Protein AF-I3L3R5-F1 (afdb_monomer)

pLDDT: mean 70.14, std 18.61, range [36.81, 98.0]

Organism: Homo sapiens (NCBI:txid9606)

Foldseek 3Di:
DDDDDDVPVVVVVVVVVVVVPPCDPPPPQDDPVLLVVLVVVQVVCCVPVVDGDPDPSVVSNLCVQQVVDPPRDPPPDDDDPDDDPDPDDDDDDDDDPVVVVVVVVVVVVVVVVVVVVVVVVVVVVVVVVVVVVVVVVVVVVVVVVPPPCDPVNVVVVVCVVPVVVVVVVVVVPPPPPDPDPPPPPDDDDDDDDDDDDDDDDDDDDDDDDDDDDDDPPPPPDPPPPPVVVVVVVVVVVVVVVVVVVVVVVVVVVVVVVVVVVVVVVD

Secondary structure (DSSP, 8-state):
-----SHHHHHHHHHHHHHTTS------PPPHHHHHHHHHHHHHHHHHHSS---SHHHHHHHHHHHHS-TT-----S-S-SS--------------TTHHHHHHHHHHHHHHHHHHHHHHHHHHHHHHHHHHHHHHHHHHHHHHH-----HHHHHHHHHHHHHHHHHHHHTTSSSSSSSSSSS-SS------------------------------------TTTHHHHHHHHHHHHHHHHHHHHHHHHHHHHHHHHHHHHHHHH-

Mean predicted aligned error: 25.85 Å

Radius of gyration: 47.7 Å; Cα contacts (8 Å, |Δi|>4): 33; chains: 1; bounding box: 108×90×136 Å

Structure (mmCIF, N/CA/C/O backbone):
data_AF-I3L3R5-F1
#
_entry.id   AF-I3L3R5-F1
#
loop_
_atom_site.group_PDB
_atom_site.id
_atom_site.type_symbol
_atom_site.label_atom_id
_atom_site.label_alt_id
_atom_site.label_comp_id
_atom_site.label_asym_id
_atom_site.label_entity_id
_atom_site.label_seq_id
_atom_site.pdbx_PDB_ins_code
_atom_site.Cartn_x
_atom_site.Cartn_y
_atom_site.Cartn_z
_atom_site.occupancy
_atom_site.B_iso_or_equiv
_atom_site.auth_seq_id
_atom_site.auth_comp_id
_atom_site.auth_asym_id
_atom_site.auth_atom_id
_atom_site.pdbx_PDB_model_num
ATOM 1 N N . MET A 1 1 ? 22.125 -63.149 -27.944 1.00 50.72 1 MET A N 1
ATOM 2 C CA . MET A 1 1 ? 22.843 -62.305 -26.968 1.00 50.72 1 MET A CA 1
ATOM 3 C C . MET A 1 1 ? 23.132 -60.953 -27.609 1.00 50.72 1 MET A C 1
ATOM 5 O O . MET A 1 1 ? 24.106 -60.855 -28.341 1.00 50.72 1 MET A O 1
ATOM 9 N N . PRO A 1 2 ? 22.263 -59.948 -27.423 1.00 54.28 2 PRO A N 1
ATOM 10 C CA . PRO A 1 2 ? 22.623 -58.554 -27.653 1.00 54.28 2 PRO A CA 1
ATOM 11 C C . PRO A 1 2 ? 22.477 -57.716 -26.365 1.00 54.28 2 PRO A C 1
ATOM 13 O O . PRO A 1 2 ? 21.829 -58.146 -25.408 1.00 54.28 2 PRO A O 1
ATOM 16 N N . PRO A 1 3 ? 23.156 -56.564 -26.302 1.00 55.09 3 PRO A N 1
ATOM 17 C CA . PRO A 1 3 ? 23.740 -56.030 -25.078 1.00 55.09 3 PRO A CA 1
ATOM 18 C C . PRO A 1 3 ? 22.775 -55.139 -24.283 1.00 55.09 3 PRO A C 1
ATOM 20 O O . PRO A 1 3 ? 22.037 -54.332 -24.842 1.00 55.09 3 PRO A O 1
ATOM 23 N N . ARG A 1 4 ? 22.824 -55.256 -22.950 1.00 55.25 4 ARG A N 1
ATOM 24 C CA . ARG A 1 4 ? 22.252 -54.285 -22.004 1.00 55.25 4 ARG A CA 1
ATOM 25 C C . ARG A 1 4 ? 23.100 -53.005 -22.029 1.00 55.25 4 ARG A C 1
ATOM 27 O O . ARG A 1 4 ? 24.222 -53.016 -21.538 1.00 55.25 4 ARG A O 1
ATOM 34 N N . GLY A 1 5 ? 22.548 -51.916 -22.552 1.00 62.12 5 GLY A N 1
ATOM 35 C CA . GLY A 1 5 ? 23.069 -50.546 -22.439 1.00 62.12 5 GLY A CA 1
ATOM 36 C C . GLY A 1 5 ? 22.123 -49.567 -23.147 1.00 62.12 5 GLY A C 1
ATOM 37 O O . GLY A 1 5 ? 21.251 -50.027 -23.882 1.00 62.12 5 GLY A O 1
ATOM 38 N N . PRO A 1 6 ? 22.225 -48.237 -22.984 1.00 57.72 6 PRO A N 1
ATOM 39 C CA . PRO A 1 6 ? 22.649 -47.405 -21.861 1.00 57.72 6 PRO A CA 1
ATOM 40 C C . PRO A 1 6 ? 21.408 -46.715 -21.240 1.00 57.72 6 PRO A C 1
ATOM 42 O O . PRO A 1 6 ? 21.356 -45.496 -21.087 1.00 57.72 6 PRO A O 1
ATOM 45 N N . ALA A 1 7 ? 20.345 -47.472 -20.936 1.00 59.12 7 ALA A N 1
ATOM 46 C CA . ALA A 1 7 ? 19.084 -46.882 -20.461 1.00 59.12 7 ALA A CA 1
ATOM 47 C C . ALA A 1 7 ? 19.247 -46.081 -19.151 1.00 59.12 7 ALA A C 1
ATOM 49 O O . ALA A 1 7 ? 18.531 -45.106 -18.934 1.00 59.12 7 ALA A O 1
ATOM 50 N N . SER A 1 8 ? 20.224 -46.446 -18.315 1.00 62.94 8 SER A N 1
ATOM 51 C CA . SER A 1 8 ? 20.524 -45.747 -17.061 1.00 62.94 8 SER A CA 1
ATOM 52 C C . SER A 1 8 ? 21.245 -44.408 -17.260 1.00 62.94 8 SER A C 1
ATOM 54 O O . SER A 1 8 ? 21.034 -43.494 -16.467 1.00 62.94 8 SER A O 1
ATOM 56 N N . GLU A 1 9 ? 22.046 -44.247 -18.321 1.00 62.44 9 GLU A N 1
ATOM 57 C CA . GLU A 1 9 ? 22.753 -42.981 -18.578 1.00 62.44 9 GLU A CA 1
ATOM 58 C C . GLU A 1 9 ? 21.810 -41.902 -19.108 1.00 62.44 9 GLU A C 1
ATOM 60 O O . GLU A 1 9 ? 21.884 -40.756 -18.675 1.00 62.44 9 GLU A O 1
ATOM 65 N N . LEU A 1 10 ? 20.845 -42.268 -19.958 1.00 68.75 10 LEU A N 1
ATOM 66 C CA . LEU A 1 10 ? 19.808 -41.336 -20.419 1.00 68.75 10 LEU A CA 1
ATOM 67 C C . LEU A 1 10 ? 18.894 -40.865 -19.276 1.00 68.75 10 LEU A C 1
ATOM 69 O O . LEU A 1 10 ? 18.382 -39.746 -19.311 1.00 68.75 10 LEU A O 1
ATOM 73 N N . LEU A 1 11 ? 18.700 -41.703 -18.255 1.00 73.94 11 LEU A N 1
ATOM 74 C CA . LEU A 1 11 ? 17.912 -41.370 -17.068 1.00 73.94 11 LEU A CA 1
ATOM 75 C C . LEU A 1 11 ? 18.680 -40.414 -16.143 1.00 73.94 11 LEU A C 1
ATOM 77 O O . LEU A 1 11 ? 18.106 -39.430 -15.680 1.00 73.94 11 LEU A O 1
ATOM 81 N N . LEU A 1 12 ? 19.987 -40.637 -15.961 1.00 72.94 12 LEU A N 1
ATOM 82 C CA . LEU A 1 12 ? 20.886 -39.710 -15.264 1.00 72.94 12 LEU A CA 1
ATOM 83 C C . LEU A 1 12 ? 20.993 -38.358 -15.976 1.00 72.94 12 LEU A C 1
ATOM 85 O O 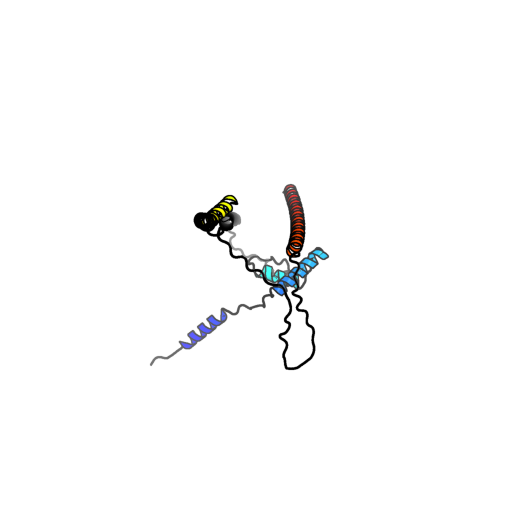. LEU A 1 12 ? 20.921 -37.321 -15.321 1.00 72.94 12 LEU A O 1
ATOM 89 N N . LEU A 1 13 ? 21.095 -38.351 -17.308 1.00 74.88 13 LEU A N 1
ATOM 90 C CA . LEU A 1 13 ? 21.142 -37.113 -18.088 1.00 74.88 13 LEU A CA 1
ATOM 91 C C . LEU A 1 13 ? 19.837 -36.317 -17.949 1.00 74.88 13 LEU A C 1
ATOM 93 O O . LEU A 1 13 ? 19.871 -35.103 -17.772 1.00 74.88 13 LEU A O 1
ATOM 97 N N . ARG A 1 14 ? 18.683 -37.001 -17.967 1.00 72.94 14 ARG A N 1
ATOM 98 C CA . ARG A 1 14 ? 17.379 -36.374 -17.696 1.00 72.94 14 ARG A CA 1
ATOM 99 C C . ARG A 1 14 ? 17.296 -35.811 -16.280 1.00 72.94 14 ARG A C 1
ATOM 101 O O . ARG A 1 14 ? 16.826 -34.692 -16.129 1.00 72.94 14 ARG A O 1
ATOM 108 N N . LEU A 1 15 ? 17.772 -36.540 -15.269 1.00 73.06 15 LEU A N 1
ATOM 109 C CA . LEU A 1 15 ? 17.819 -36.064 -13.879 1.00 73.06 15 LEU A CA 1
ATOM 110 C C . LEU A 1 15 ? 18.715 -34.824 -13.723 1.00 73.06 15 LEU A C 1
ATOM 112 O O . LEU A 1 15 ? 18.331 -33.884 -13.034 1.00 73.06 15 LEU A O 1
ATOM 116 N N . LEU A 1 16 ? 19.860 -34.781 -14.408 1.00 71.44 16 LEU A N 1
ATOM 117 C CA . LEU A 1 16 ? 20.752 -33.614 -14.437 1.00 71.44 16 LEU A CA 1
ATOM 118 C C . LEU A 1 16 ? 20.112 -32.408 -15.139 1.00 71.44 16 LEU A C 1
ATOM 120 O O . LEU A 1 16 ? 20.207 -31.290 -14.641 1.00 71.44 16 LEU A O 1
ATOM 124 N N . LEU A 1 17 ? 19.415 -32.634 -16.256 1.00 70.06 17 LEU A N 1
ATOM 125 C CA . LEU A 1 17 ? 18.685 -31.586 -16.979 1.00 70.06 17 LEU A CA 1
ATOM 126 C C . LEU A 1 17 ? 17.490 -31.050 -16.173 1.00 70.06 17 LEU A C 1
ATOM 128 O O . LEU A 1 17 ? 17.220 -29.853 -16.210 1.00 70.06 17 LEU A O 1
ATOM 132 N N . LEU A 1 18 ? 16.817 -31.909 -15.402 1.00 62.38 18 LEU A N 1
ATOM 133 C CA . LEU A 1 18 ? 15.756 -31.518 -14.467 1.00 62.38 18 LEU A CA 1
ATOM 134 C C . LEU A 1 18 ? 16.308 -30.759 -13.247 1.00 62.38 18 LEU A C 1
ATOM 136 O O . LEU A 1 18 ? 15.641 -29.861 -12.745 1.00 62.38 18 LEU A O 1
ATOM 140 N N . GLY A 1 19 ? 17.531 -31.066 -12.802 1.00 58.56 19 GLY A N 1
ATOM 141 C CA . GLY A 1 19 ? 18.199 -30.376 -11.691 1.00 58.56 19 GLY A CA 1
ATOM 142 C C . GLY A 1 19 ? 18.796 -29.009 -12.047 1.00 58.56 19 GLY A C 1
ATOM 143 O O . GLY A 1 19 ? 18.994 -28.181 -11.161 1.00 58.56 19 GLY A O 1
ATOM 144 N N . ALA A 1 20 ? 19.054 -28.738 -13.329 1.00 53.47 20 ALA A N 1
ATOM 145 C CA . ALA A 1 20 ? 19.606 -27.461 -13.785 1.00 53.47 20 ALA A CA 1
ATOM 146 C C . ALA A 1 20 ? 18.547 -26.354 -13.972 1.00 53.47 20 ALA A C 1
ATOM 148 O O . ALA A 1 20 ? 18.902 -25.186 -14.113 1.00 53.47 20 ALA A O 1
ATOM 149 N N . ALA A 1 21 ? 17.253 -26.691 -13.953 1.00 52.97 21 ALA A N 1
ATOM 150 C CA . ALA A 1 21 ? 16.173 -25.754 -14.271 1.00 52.97 21 ALA A CA 1
ATOM 151 C C . ALA A 1 21 ? 15.609 -24.971 -13.064 1.00 52.97 21 ALA A C 1
ATOM 153 O O . ALA A 1 21 ? 14.736 -24.128 -13.251 1.00 52.97 21 ALA A O 1
ATOM 154 N N . THR A 1 22 ? 16.083 -25.206 -11.834 1.00 48.00 22 THR A N 1
ATOM 155 C CA . THR A 1 22 ? 15.472 -24.627 -10.613 1.00 48.00 22 THR A CA 1
ATOM 156 C C . THR A 1 22 ? 16.448 -23.943 -9.653 1.00 48.00 22 THR A C 1
ATOM 158 O O . THR A 1 22 ? 16.120 -23.737 -8.488 1.00 48.00 22 THR A O 1
ATOM 161 N N . ALA A 1 23 ? 17.632 -23.543 -10.117 1.00 46.09 23 ALA A N 1
ATOM 162 C CA . ALA A 1 23 ?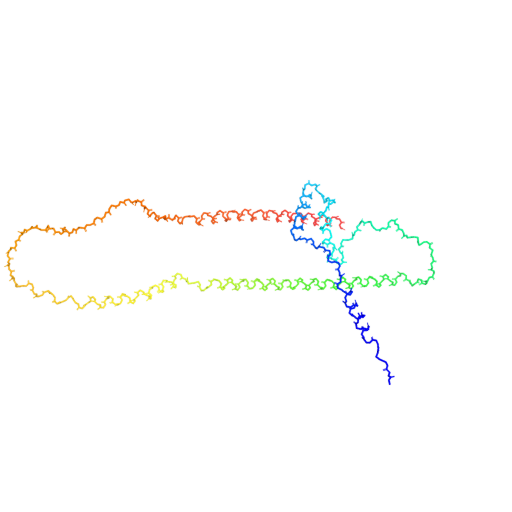 18.567 -22.737 -9.330 1.00 46.09 23 ALA A CA 1
ATOM 163 C C . ALA A 1 23 ? 18.613 -21.292 -9.854 1.00 46.09 23 ALA A C 1
ATOM 165 O O . ALA A 1 23 ? 19.650 -20.808 -10.303 1.00 46.09 23 ALA A O 1
ATOM 166 N N . ALA A 1 24 ? 17.473 -20.595 -9.812 1.00 52.97 24 ALA A N 1
ATOM 167 C CA . ALA A 1 24 ? 17.501 -19.136 -9.834 1.00 52.97 24 ALA A CA 1
ATOM 168 C C . ALA A 1 24 ? 18.197 -18.676 -8.539 1.00 52.97 24 ALA A C 1
ATOM 170 O O . ALA A 1 24 ? 17.884 -19.220 -7.475 1.00 52.97 24 ALA A O 1
ATOM 171 N N . PRO A 1 25 ? 19.142 -17.722 -8.581 1.00 51.09 25 PRO A N 1
ATOM 172 C CA . PRO A 1 25 ? 19.766 -17.242 -7.366 1.00 51.09 25 PRO A CA 1
ATOM 173 C C . PRO A 1 25 ? 18.676 -16.584 -6.523 1.00 51.09 25 PRO A C 1
ATOM 175 O O . PRO A 1 25 ? 18.172 -15.515 -6.869 1.00 51.09 25 PRO A O 1
ATOM 178 N N . LEU A 1 26 ? 18.310 -17.227 -5.414 1.00 50.66 26 LEU A N 1
ATOM 179 C CA . LEU A 1 26 ? 17.596 -16.587 -4.320 1.00 50.66 26 LEU A CA 1
ATOM 180 C C . LEU A 1 26 ? 18.566 -15.575 -3.702 1.00 50.66 26 LEU A C 1
ATOM 182 O O . LEU A 1 26 ? 19.167 -15.819 -2.659 1.00 50.66 26 LEU A O 1
ATOM 186 N N . ALA A 1 27 ? 18.785 -14.450 -4.387 1.00 59.22 27 ALA A N 1
ATOM 187 C CA . ALA A 1 27 ? 19.315 -13.277 -3.724 1.00 59.22 27 ALA A CA 1
ATOM 188 C C . ALA A 1 27 ? 18.380 -13.011 -2.535 1.00 59.22 27 ALA A C 1
ATOM 190 O O . ALA A 1 27 ? 17.160 -13.031 -2.742 1.00 59.22 27 ALA A O 1
ATOM 191 N N . PRO A 1 28 ? 18.909 -12.827 -1.312 1.00 67.25 28 PRO A N 1
ATOM 192 C CA . PRO A 1 28 ? 18.074 -12.535 -0.160 1.00 67.25 28 PRO A CA 1
ATOM 193 C C . PRO A 1 28 ? 17.216 -11.325 -0.521 1.00 67.25 28 PRO A C 1
ATOM 195 O O . PRO A 1 28 ? 17.737 -10.251 -0.835 1.00 67.25 28 PRO A O 1
ATOM 198 N N . ARG A 1 29 ? 15.902 -11.549 -0.599 1.00 72.88 29 ARG A N 1
ATOM 199 C CA . ARG A 1 29 ? 14.948 -10.459 -0.750 1.00 72.88 29 ARG A CA 1
ATOM 200 C C . ARG A 1 29 ? 15.059 -9.613 0.515 1.00 72.88 29 ARG A C 1
ATOM 202 O O . ARG A 1 29 ? 15.145 -10.200 1.599 1.00 72.88 29 ARG A O 1
ATOM 209 N N . PRO A 1 30 ? 15.111 -8.280 0.388 1.00 78.06 30 PRO A N 1
ATOM 210 C CA . PRO A 1 30 ? 15.128 -7.426 1.562 1.00 78.06 30 PRO A CA 1
ATOM 211 C C . PRO A 1 30 ? 13.886 -7.718 2.406 1.00 78.06 30 PRO A C 1
ATOM 213 O O . PRO A 1 30 ? 12.811 -8.006 1.868 1.00 78.06 30 PRO A O 1
ATOM 216 N N . SER A 1 31 ? 14.039 -7.709 3.730 1.00 85.25 31 SER A N 1
ATOM 217 C CA . SER A 1 31 ? 12.893 -7.947 4.609 1.00 85.25 31 SER A CA 1
ATOM 218 C C . SER A 1 31 ? 11.917 -6.771 4.518 1.00 85.25 31 SER A C 1
ATOM 220 O O . SER A 1 31 ? 12.299 -5.649 4.169 1.00 85.25 31 SER A O 1
ATOM 222 N N . LYS A 1 32 ? 10.640 -6.997 4.847 1.00 87.81 32 LYS A N 1
ATOM 223 C CA . LYS A 1 32 ? 9.637 -5.921 4.848 1.00 87.81 32 LYS A CA 1
ATOM 224 C C . LYS A 1 32 ? 10.054 -4.781 5.784 1.00 87.81 32 LYS A C 1
ATOM 226 O O . LYS A 1 32 ? 9.854 -3.619 5.454 1.00 87.81 32 LYS A O 1
ATOM 231 N N . GLU A 1 33 ? 10.672 -5.113 6.914 1.00 90.81 33 GLU A N 1
ATOM 232 C CA . GLU A 1 33 ? 11.186 -4.163 7.905 1.00 90.81 33 GLU A CA 1
ATOM 233 C C . GLU A 1 33 ? 12.390 -3.364 7.384 1.00 90.81 33 GLU A C 1
ATOM 235 O O . GLU A 1 33 ? 12.576 -2.205 7.747 1.00 90.81 33 GLU A O 1
ATOM 240 N N . GLU A 1 34 ? 13.228 -3.972 6.542 1.00 92.69 34 GLU A N 1
ATOM 241 C CA . GLU A 1 34 ? 14.353 -3.292 5.899 1.00 92.69 34 GLU A CA 1
ATOM 242 C C . GLU A 1 34 ? 13.866 -2.306 4.832 1.00 92.69 34 GLU A C 1
ATOM 244 O O . GLU A 1 34 ? 14.329 -1.166 4.794 1.00 92.69 34 GLU A O 1
ATOM 249 N N . LEU A 1 35 ? 12.872 -2.706 4.031 1.00 92.94 35 LEU A N 1
ATOM 250 C CA . LEU A 1 35 ? 12.236 -1.832 3.046 1.00 92.94 35 LEU A CA 1
ATOM 251 C C . LEU A 1 35 ? 11.559 -0.631 3.707 1.00 92.94 35 LEU A C 1
ATOM 253 O O . LEU A 1 35 ? 11.774 0.497 3.272 1.00 92.94 35 LEU A O 1
ATOM 257 N N . THR A 1 36 ? 10.781 -0.840 4.773 1.00 93.94 36 THR A N 1
ATOM 258 C CA . THR A 1 36 ? 10.118 0.273 5.471 1.00 93.94 36 THR A CA 1
ATOM 259 C C . THR A 1 36 ? 11.115 1.203 6.149 1.00 93.94 36 THR A C 1
ATOM 261 O O . THR A 1 36 ? 10.941 2.419 6.081 1.00 93.94 36 THR A O 1
ATOM 264 N N . ARG A 1 37 ? 12.192 0.668 6.742 1.00 94.94 37 ARG A N 1
ATOM 265 C CA . ARG A 1 37 ? 13.289 1.487 7.277 1.00 94.94 37 ARG A CA 1
ATOM 266 C C . ARG A 1 37 ? 13.915 2.345 6.179 1.00 94.94 37 ARG A C 1
ATOM 268 O O . ARG A 1 37 ? 14.069 3.546 6.370 1.00 94.94 37 ARG A O 1
ATOM 275 N N . CYS A 1 38 ? 14.235 1.746 5.035 1.00 94.50 38 CYS A N 1
ATOM 276 C CA . CYS A 1 38 ? 14.862 2.468 3.936 1.00 94.50 38 CYS A CA 1
ATOM 277 C C . CYS A 1 38 ? 13.941 3.492 3.273 1.00 94.50 38 CYS A C 1
ATOM 279 O O . CYS A 1 38 ? 14.408 4.564 2.898 1.00 94.50 38 CYS A O 1
ATOM 281 N N . LEU A 1 39 ? 12.639 3.209 3.179 1.00 95.69 39 LEU A N 1
ATOM 282 C CA . LEU A 1 39 ? 11.644 4.200 2.766 1.00 95.69 39 LEU A CA 1
ATOM 283 C C . LEU A 1 39 ? 11.626 5.390 3.728 1.00 95.69 39 LEU A C 1
ATOM 285 O O . LEU A 1 39 ? 11.684 6.527 3.274 1.00 95.69 39 LEU A O 1
ATOM 289 N N . ALA A 1 40 ? 11.597 5.148 5.041 1.00 95.75 40 ALA A N 1
ATOM 290 C CA . ALA A 1 40 ? 11.598 6.219 6.037 1.00 95.75 40 ALA A CA 1
ATOM 291 C C . ALA A 1 40 ? 12.872 7.078 5.971 1.00 95.75 40 ALA A C 1
ATOM 293 O O . ALA A 1 40 ? 12.789 8.303 6.063 1.00 95.75 40 ALA A O 1
ATOM 294 N N . GLU A 1 41 ? 14.036 6.455 5.772 1.00 93.94 41 GLU A N 1
ATOM 295 C CA . GLU A 1 41 ? 15.316 7.153 5.613 1.00 93.94 41 GLU A CA 1
ATOM 296 C C . GLU A 1 41 ? 15.308 8.050 4.369 1.00 93.94 41 GLU A C 1
ATOM 298 O O . GLU A 1 41 ? 15.528 9.253 4.487 1.00 93.94 41 GLU A O 1
ATOM 303 N N . VAL A 1 42 ? 14.942 7.506 3.204 1.00 94.62 42 VAL A N 1
ATOM 304 C CA . VAL A 1 42 ? 14.893 8.271 1.947 1.00 94.62 42 VAL A CA 1
ATOM 305 C C . VAL A 1 42 ? 13.846 9.387 1.997 1.00 94.62 42 VAL A C 1
ATOM 307 O O . VAL A 1 42 ? 14.119 10.498 1.550 1.00 94.62 42 VAL A O 1
ATOM 310 N N . VAL A 1 43 ? 12.668 9.145 2.583 1.00 95.00 43 VAL A N 1
ATOM 311 C CA . VAL A 1 43 ? 11.651 10.194 2.781 1.00 95.00 43 VAL A CA 1
ATOM 312 C C . VAL A 1 43 ? 12.193 11.300 3.684 1.00 95.00 43 VAL A C 1
ATOM 314 O O . VAL A 1 43 ? 12.029 12.478 3.379 1.00 95.00 43 VAL A O 1
ATOM 317 N N . THR A 1 44 ? 12.894 10.944 4.760 1.00 92.88 44 THR A N 1
ATOM 318 C CA . THR A 1 44 ? 13.508 11.929 5.660 1.00 92.88 44 THR A CA 1
ATOM 319 C C . THR A 1 44 ? 14.595 12.737 4.948 1.00 92.88 44 THR A C 1
ATOM 321 O O . THR A 1 44 ? 14.649 13.956 5.105 1.00 92.88 44 THR A O 1
ATOM 324 N N . GLU A 1 45 ? 15.440 12.110 4.129 1.00 90.06 45 GLU A N 1
ATOM 325 C CA . GLU A 1 45 ? 16.451 12.808 3.322 1.00 90.06 45 GLU A CA 1
ATOM 326 C C . GLU A 1 45 ? 15.826 13.785 2.325 1.00 90.06 45 GLU A C 1
ATOM 328 O O . GLU A 1 45 ? 16.263 14.930 2.229 1.00 90.06 45 GLU A O 1
ATOM 333 N N . VAL A 1 46 ? 14.768 13.374 1.625 1.00 94.00 46 VAL A N 1
ATOM 334 C CA . VAL A 1 46 ? 14.057 14.250 0.686 1.00 94.00 46 VAL A CA 1
ATOM 335 C C . VAL A 1 46 ? 13.432 15.434 1.419 1.00 94.00 46 VAL A C 1
ATOM 337 O O . VAL A 1 46 ? 13.542 16.562 0.948 1.00 94.00 46 VAL A O 1
ATOM 340 N N . LEU A 1 47 ? 12.839 15.214 2.594 1.00 94.31 47 LEU A N 1
ATOM 341 C CA . LEU A 1 47 ? 12.239 16.289 3.388 1.00 94.31 47 LEU A CA 1
ATOM 342 C C . LEU A 1 47 ? 13.278 17.247 3.994 1.00 94.31 47 LEU A C 1
ATOM 344 O O . LEU A 1 47 ? 12.987 18.426 4.173 1.00 94.31 47 LEU A O 1
ATOM 348 N N . THR A 1 48 ? 14.479 16.765 4.318 1.00 91.38 48 THR A N 1
ATOM 349 C CA . THR A 1 48 ? 15.522 17.569 4.984 1.00 91.38 48 THR A CA 1
ATOM 350 C C . THR A 1 48 ? 16.491 18.245 4.014 1.00 91.38 48 THR A C 1
ATOM 352 O O . THR A 1 48 ? 16.914 19.372 4.265 1.00 91.38 48 THR A O 1
ATOM 355 N N . VAL A 1 49 ? 16.847 17.578 2.913 1.00 89.75 49 VAL A N 1
ATOM 356 C CA . VAL A 1 49 ? 17.850 18.027 1.928 1.00 89.75 49 VAL A CA 1
ATOM 357 C C . VAL A 1 49 ? 17.201 18.465 0.607 1.00 89.75 49 VAL A C 1
ATOM 359 O O . VAL A 1 49 ? 17.829 19.170 -0.180 1.00 89.75 49 VAL A O 1
ATOM 362 N N . GLY A 1 50 ? 15.948 18.080 0.349 1.00 89.25 50 GLY A N 1
ATOM 363 C CA . GLY A 1 50 ? 15.221 18.417 -0.882 1.00 89.25 50 GLY A CA 1
ATOM 364 C C . GLY A 1 50 ? 15.547 17.523 -2.082 1.00 89.25 50 GLY A C 1
ATOM 365 O O . GLY A 1 50 ? 15.029 17.750 -3.172 1.00 89.25 50 GLY A O 1
ATOM 366 N N . GLN A 1 51 ? 16.404 16.514 -1.912 1.00 86.62 51 GLN A N 1
ATOM 367 C CA . GLN A 1 51 ? 16.806 15.576 -2.963 1.00 86.62 51 GLN A CA 1
ATOM 368 C C . GLN A 1 51 ? 17.120 14.201 -2.369 1.00 86.62 51 GLN A C 1
ATOM 370 O O . GLN A 1 51 ? 17.562 14.099 -1.225 1.00 86.62 51 GLN A O 1
ATOM 375 N N . VAL A 1 52 ? 16.920 13.147 -3.163 1.00 85.94 52 VAL A N 1
ATOM 376 C CA . VAL A 1 52 ? 17.300 11.779 -2.786 1.00 85.94 52 VAL A CA 1
ATOM 377 C C . VAL A 1 52 ? 18.818 11.654 -2.876 1.00 85.94 52 VAL A C 1
ATOM 379 O O . VAL A 1 52 ? 19.389 11.862 -3.950 1.00 85.94 52 VAL A O 1
ATOM 382 N N . GLN A 1 53 ? 19.486 11.298 -1.778 1.00 85.19 53 GLN A N 1
ATOM 383 C CA . GLN A 1 53 ? 20.917 11.025 -1.836 1.00 85.19 53 GLN A CA 1
ATOM 384 C C . GLN A 1 53 ? 21.177 9.616 -2.361 1.00 85.19 53 GLN A C 1
ATOM 386 O O . GLN A 1 53 ? 20.389 8.677 -2.205 1.00 85.19 53 GLN A O 1
ATOM 391 N N . ARG A 1 54 ? 22.328 9.452 -3.014 1.00 88.62 54 ARG A N 1
ATOM 392 C CA . ARG A 1 54 ? 22.782 8.141 -3.465 1.00 88.62 54 ARG A CA 1
ATOM 393 C C . ARG A 1 54 ? 23.331 7.377 -2.263 1.00 88.62 54 ARG A C 1
ATOM 395 O O . ARG A 1 54 ? 24.487 7.550 -1.890 1.00 88.62 54 ARG A O 1
ATOM 402 N N . GLY A 1 55 ? 22.486 6.546 -1.663 1.00 88.62 55 GLY A N 1
ATOM 403 C CA . GLY A 1 55 ? 22.815 5.755 -0.479 1.00 88.62 55 GLY A CA 1
ATOM 404 C C . GLY A 1 55 ? 22.384 4.288 -0.586 1.00 88.62 55 GLY A C 1
ATOM 405 O O . GLY A 1 55 ? 21.731 3.896 -1.560 1.00 88.62 55 GLY A O 1
ATOM 406 N N . PRO A 1 56 ? 22.732 3.458 0.418 1.00 91.12 56 PRO A N 1
ATOM 407 C CA . PRO A 1 56 ? 22.346 2.047 0.475 1.00 91.12 56 PRO A CA 1
ATOM 408 C C . PRO A 1 56 ? 20.831 1.846 0.398 1.00 91.12 56 PRO A C 1
ATOM 410 O O . PRO A 1 56 ? 20.370 0.956 -0.314 1.00 91.12 56 PRO A O 1
ATOM 413 N N . CYS A 1 57 ? 20.057 2.705 1.067 1.00 92.38 57 CYS A N 1
ATOM 414 C CA . CYS A 1 57 ? 18.602 2.628 1.046 1.00 92.38 57 CYS A CA 1
ATOM 415 C C . CYS A 1 57 ? 18.006 2.995 -0.313 1.00 92.38 57 CYS A C 1
ATOM 417 O O . CYS A 1 57 ? 17.175 2.251 -0.826 1.00 92.38 57 CYS A O 1
ATOM 419 N N . THR A 1 58 ? 18.502 4.048 -0.963 1.00 91.19 58 THR A N 1
ATOM 420 C CA . THR A 1 58 ? 18.125 4.386 -2.343 1.00 91.19 58 THR A CA 1
ATOM 421 C C . THR A 1 58 ? 18.435 3.242 -3.310 1.00 91.19 58 THR A C 1
ATOM 423 O O . THR A 1 58 ? 17.600 2.892 -4.139 1.00 91.19 58 THR A O 1
ATOM 426 N N . ALA A 1 59 ? 19.605 2.606 -3.187 1.00 90.19 59 ALA A N 1
ATOM 427 C CA . ALA A 1 59 ? 19.989 1.473 -4.029 1.00 90.19 59 ALA A CA 1
ATOM 428 C C . ALA A 1 59 ? 19.113 0.231 -3.788 1.00 90.19 59 ALA A 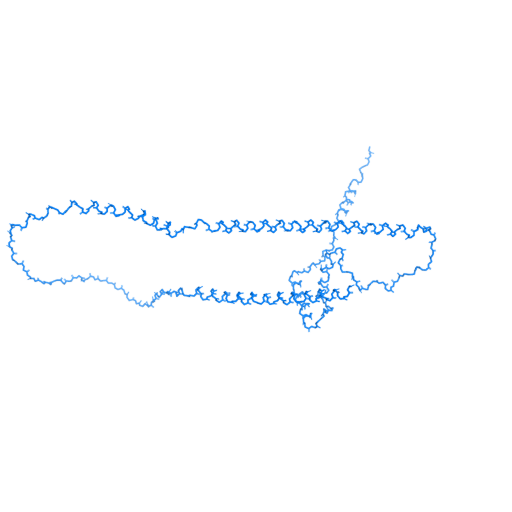C 1
ATOM 430 O O . ALA A 1 59 ? 18.756 -0.468 -4.738 1.00 90.19 59 ALA A O 1
ATOM 431 N N . LEU A 1 60 ? 18.755 -0.040 -2.531 1.00 91.19 60 LEU A N 1
ATOM 432 C CA . LEU A 1 60 ? 17.878 -1.147 -2.157 1.00 91.19 60 LEU A CA 1
ATOM 433 C C . LEU A 1 60 ? 16.462 -0.929 -2.703 1.00 91.19 60 LEU A C 1
ATOM 435 O O . LEU A 1 60 ? 15.912 -1.832 -3.333 1.00 91.19 60 LEU A O 1
ATOM 439 N N . LEU A 1 61 ? 15.910 0.275 -2.539 1.00 90.62 61 LEU A N 1
ATOM 440 C CA . LEU A 1 61 ? 14.598 0.638 -3.077 1.00 90.62 61 LEU A CA 1
ATOM 441 C C . LEU A 1 61 ? 14.584 0.606 -4.600 1.00 90.62 61 LEU A C 1
ATOM 443 O O . LEU A 1 61 ? 13.677 0.022 -5.178 1.00 90.62 61 LEU A O 1
ATOM 447 N N . HIS A 1 62 ? 15.615 1.142 -5.254 1.00 88.06 62 HIS A N 1
ATOM 448 C CA . HIS A 1 62 ? 15.767 1.035 -6.702 1.00 88.06 62 HIS A CA 1
ATOM 449 C C . HIS A 1 62 ? 15.807 -0.436 -7.136 1.00 88.06 62 HIS A C 1
ATOM 451 O O . HIS A 1 62 ? 15.094 -0.843 -8.041 1.00 88.06 62 HIS A O 1
ATOM 457 N N . LYS A 1 63 ? 16.584 -1.294 -6.469 1.00 86.00 63 LYS A N 1
ATOM 458 C CA . LYS A 1 63 ? 16.623 -2.723 -6.806 1.00 86.00 63 LYS A CA 1
ATOM 459 C C . LYS A 1 63 ? 15.256 -3.400 -6.665 1.00 86.00 63 LYS A C 1
ATOM 461 O O . LYS A 1 63 ? 14.929 -4.240 -7.498 1.00 86.00 63 LYS A O 1
ATOM 466 N N . GLU A 1 64 ? 14.481 -3.070 -5.636 1.00 87.06 64 GLU A N 1
ATOM 467 C CA . GLU A 1 64 ? 13.165 -3.681 -5.422 1.00 87.06 64 GLU A CA 1
ATOM 468 C C . GLU A 1 64 ? 12.110 -3.137 -6.399 1.00 87.06 64 GLU A C 1
ATOM 470 O O . GLU A 1 64 ? 11.372 -3.921 -6.995 1.00 87.06 64 GLU A O 1
ATOM 475 N N . LEU A 1 65 ? 12.096 -1.822 -6.641 1.00 83.62 65 LEU A N 1
ATOM 476 C CA . LEU A 1 65 ? 11.186 -1.163 -7.583 1.00 83.62 65 LEU A CA 1
ATOM 477 C C . LEU A 1 65 ? 11.480 -1.567 -9.034 1.00 83.62 65 LEU A C 1
ATOM 479 O O . LEU A 1 65 ? 10.591 -1.991 -9.760 1.00 83.62 65 LEU A O 1
ATOM 483 N N . CYS A 1 66 ? 12.742 -1.502 -9.452 1.00 81.81 66 CYS A N 1
ATOM 484 C CA . CYS A 1 66 ? 13.136 -1.777 -10.832 1.00 81.81 66 CYS A CA 1
ATOM 485 C C . CYS A 1 66 ? 13.321 -3.278 -11.102 1.00 81.81 66 CYS A C 1
ATOM 487 O O . CYS A 1 66 ? 13.236 -3.727 -12.238 1.00 81.81 66 CYS A O 1
ATOM 489 N N . GLY A 1 67 ? 13.603 -4.078 -10.069 1.00 72.19 67 GLY A N 1
ATOM 490 C CA . GLY A 1 67 ? 13.807 -5.522 -10.200 1.00 72.19 67 GLY A CA 1
ATOM 491 C C . GLY A 1 67 ? 12.514 -6.337 -10.261 1.00 72.19 67 GLY A C 1
ATOM 492 O O . GLY A 1 67 ? 12.581 -7.545 -10.495 1.00 72.19 67 GLY A O 1
ATOM 493 N N . THR A 1 68 ? 11.356 -5.717 -10.016 1.00 66.00 68 THR A N 1
ATOM 494 C CA . THR A 1 68 ? 10.036 -6.368 -10.054 1.00 66.00 68 THR A CA 1
ATOM 495 C C . THR A 1 68 ? 9.233 -6.041 -11.314 1.00 66.00 68 THR A C 1
ATOM 497 O O . THR A 1 68 ? 8.266 -6.744 -11.602 1.00 66.00 68 THR A O 1
ATOM 500 N N . GLU A 1 69 ? 9.663 -5.063 -12.115 1.00 59.16 69 GLU A N 1
ATOM 501 C CA . GLU A 1 69 ? 8.942 -4.615 -13.305 1.00 59.16 69 GLU A CA 1
ATOM 502 C C . GLU A 1 69 ? 9.743 -4.891 -14.598 1.00 59.16 69 GLU A C 1
ATOM 504 O O . GLU A 1 69 ? 10.904 -4.491 -14.701 1.00 59.16 69 GLU A O 1
ATOM 509 N N . PRO A 1 70 ? 9.154 -5.534 -15.629 1.00 59.03 70 PRO A N 1
ATOM 510 C CA . PRO A 1 70 ? 9.836 -5.832 -16.898 1.00 59.03 70 PRO A CA 1
ATOM 511 C C . PRO A 1 70 ? 10.226 -4.580 -17.710 1.00 59.03 70 PRO A C 1
ATOM 513 O O . PRO A 1 70 ? 10.978 -4.685 -18.681 1.00 59.03 70 PRO A O 1
ATOM 516 N N . HIS A 1 71 ? 9.741 -3.404 -17.307 1.00 60.44 71 HIS A N 1
ATOM 517 C CA . HIS A 1 71 ? 10.045 -2.095 -17.890 1.00 60.44 71 HIS A CA 1
ATOM 518 C C . HIS A 1 71 ? 10.637 -1.110 -16.857 1.00 60.44 71 HIS A C 1
ATOM 520 O O . HIS A 1 71 ? 10.736 0.087 -17.122 1.00 60.44 71 HIS A O 1
ATOM 526 N N . GLY A 1 72 ? 11.062 -1.618 -15.693 1.00 58.50 72 GLY A N 1
ATOM 527 C CA . GLY A 1 72 ? 11.483 -0.828 -14.540 1.00 58.50 72 GLY A CA 1
ATOM 528 C C . GLY A 1 72 ? 12.873 -0.205 -14.678 1.00 58.50 72 GLY A C 1
ATOM 529 O O . GLY A 1 72 ? 13.864 -0.897 -14.906 1.00 58.50 72 GLY A O 1
ATOM 530 N N . CYS A 1 73 ? 12.916 1.114 -14.477 1.00 60.16 73 CYS A N 1
ATOM 531 C CA . CYS A 1 73 ? 14.079 2.005 -14.406 1.00 60.16 73 CYS A CA 1
ATOM 532 C C . CYS A 1 73 ? 15.071 1.859 -15.561 1.00 60.16 73 CYS A C 1
ATOM 534 O O . CYS A 1 73 ? 16.039 1.098 -15.503 1.00 60.16 73 CYS A O 1
ATOM 536 N N . ALA A 1 74 ? 14.882 2.686 -16.591 1.00 56.09 74 ALA A N 1
ATOM 537 C CA . ALA A 1 74 ? 15.952 3.007 -17.520 1.00 56.09 74 ALA A CA 1
ATOM 538 C C . ALA A 1 74 ? 17.142 3.548 -16.714 1.00 56.09 74 ALA A C 1
ATOM 540 O O . ALA A 1 74 ? 17.144 4.692 -16.267 1.00 56.09 74 ALA A O 1
ATOM 541 N N . SER A 1 75 ? 18.139 2.695 -16.478 1.00 53.00 75 SER A N 1
ATOM 542 C CA . SER A 1 75 ? 19.364 3.083 -15.801 1.00 53.00 75 SER A CA 1
ATOM 543 C C . SER A 1 75 ? 20.075 4.118 -16.670 1.00 53.00 75 SER A C 1
ATOM 545 O O . SER A 1 75 ? 20.743 3.765 -17.642 1.00 53.00 75 SER A O 1
ATOM 547 N N . THR A 1 76 ? 19.981 5.394 -16.312 1.00 49.59 76 THR A N 1
ATOM 548 C CA . THR A 1 76 ? 20.822 6.468 -16.865 1.00 49.59 76 THR A CA 1
ATOM 549 C C . THR A 1 76 ? 22.258 6.415 -16.329 1.00 49.59 76 THR A C 1
ATOM 551 O O . THR A 1 76 ? 22.999 7.388 -16.430 1.00 49.59 76 THR A O 1
ATOM 554 N N . GLU A 1 77 ? 22.686 5.268 -15.794 1.00 43.50 77 GLU A N 1
ATOM 555 C CA . GLU A 1 77 ? 24.044 5.033 -15.328 1.00 43.50 77 GLU A CA 1
ATOM 556 C C . GLU A 1 77 ? 24.686 3.856 -16.066 1.00 43.50 77 GLU A C 1
ATOM 558 O O . GLU A 1 77 ? 24.360 2.688 -15.871 1.00 43.50 77 GLU A O 1
ATOM 563 N N . GLU A 1 78 ? 25.654 4.220 -16.905 1.00 44.66 78 GLU A N 1
ATOM 564 C CA . GLU A 1 78 ? 26.910 3.488 -17.034 1.00 44.66 78 GLU A CA 1
ATOM 565 C C . GLU A 1 78 ? 26.839 2.077 -17.650 1.00 44.66 78 GLU A C 1
ATOM 567 O O . GLU A 1 78 ? 27.302 1.083 -17.093 1.00 44.66 78 GLU A O 1
ATOM 572 N N . LYS A 1 79 ? 26.367 1.995 -18.898 1.00 44.03 79 LYS A N 1
ATOM 573 C CA . LYS A 1 79 ? 26.836 0.966 -19.838 1.00 44.03 79 LYS A CA 1
ATOM 574 C C . LYS A 1 79 ? 27.220 1.610 -21.166 1.00 44.03 79 LYS A C 1
ATOM 576 O O . LYS A 1 79 ? 26.357 1.961 -21.958 1.00 44.03 79 LYS A O 1
ATOM 581 N N . GLY A 1 80 ? 28.526 1.708 -21.420 1.00 40.38 80 GLY A N 1
ATOM 582 C CA . GLY A 1 80 ? 29.030 1.681 -22.796 1.00 40.38 80 GLY A CA 1
ATOM 583 C C . GLY A 1 80 ? 29.665 2.952 -23.360 1.00 40.38 80 GLY A C 1
ATOM 584 O O . GLY A 1 80 ? 29.480 3.229 -24.536 1.00 40.38 80 GLY A O 1
ATOM 585 N N . LEU A 1 81 ? 30.503 3.672 -22.604 1.00 45.91 81 LEU A N 1
ATOM 586 C CA . LEU A 1 81 ? 31.534 4.538 -23.218 1.00 45.91 81 LEU A CA 1
ATOM 587 C C . LEU A 1 81 ? 32.708 3.739 -23.826 1.00 45.91 81 LEU A C 1
ATOM 589 O O . LEU A 1 81 ? 33.729 4.308 -24.203 1.00 45.91 81 LEU A O 1
ATOM 593 N N . LEU A 1 82 ? 32.571 2.417 -23.956 1.00 44.56 82 LEU A N 1
ATOM 594 C CA . LEU A 1 82 ? 33.533 1.542 -24.606 1.00 44.56 82 LEU A CA 1
ATOM 595 C C . LEU A 1 82 ? 32.785 0.551 -25.504 1.00 44.56 82 LEU A C 1
ATOM 597 O O . LEU A 1 82 ? 31.880 -0.137 -25.039 1.00 44.56 82 LEU A O 1
ATOM 601 N N . LEU A 1 83 ? 33.270 0.440 -26.745 1.00 36.81 83 LEU A N 1
ATOM 602 C CA . LEU A 1 83 ? 33.050 -0.647 -27.708 1.00 36.81 83 LEU A CA 1
ATOM 603 C C . LEU A 1 83 ? 31.910 -0.455 -28.730 1.00 36.81 83 LEU A C 1
ATOM 605 O O . LEU A 1 83 ? 30.812 -0.982 -28.594 1.00 36.81 83 LEU A O 1
ATOM 609 N N . GLY A 1 84 ? 32.227 0.246 -29.822 1.00 40.84 84 GLY A N 1
ATOM 610 C CA . GLY A 1 84 ? 31.348 0.384 -30.984 1.00 40.84 84 GLY A CA 1
ATOM 611 C C . GLY A 1 84 ? 32.055 0.888 -32.244 1.00 40.84 84 GLY A C 1
ATOM 612 O O . GLY A 1 84 ? 31.551 1.785 -32.911 1.00 40.84 84 GLY A O 1
ATOM 613 N N . ASP A 1 85 ? 33.229 0.336 -32.568 1.00 37.62 85 ASP A N 1
ATOM 614 C CA . ASP A 1 85 ? 33.831 0.433 -33.904 1.00 37.62 85 ASP A CA 1
ATOM 615 C C . ASP A 1 85 ? 32.895 -0.204 -34.945 1.00 37.62 85 ASP A C 1
ATOM 617 O O . ASP A 1 85 ? 32.978 -1.398 -35.208 1.00 37.62 85 ASP A O 1
ATOM 621 N N . PHE A 1 86 ? 32.015 0.572 -35.578 1.00 49.47 86 PHE A N 1
ATOM 622 C CA . PHE A 1 86 ? 31.299 0.123 -36.781 1.00 49.47 86 PHE A CA 1
ATOM 623 C C . PHE A 1 86 ? 31.288 1.210 -37.852 1.00 49.47 86 PHE A C 1
ATOM 625 O O . PHE A 1 86 ? 30.261 1.655 -38.354 1.00 49.47 86 PHE A O 1
ATOM 632 N N . LYS A 1 87 ? 32.494 1.615 -38.257 1.00 51.25 87 LYS A N 1
ATOM 633 C CA . LYS A 1 87 ? 32.730 2.291 -39.533 1.00 51.25 87 LYS A CA 1
ATOM 634 C C . LYS A 1 87 ? 33.257 1.269 -40.537 1.00 51.25 87 LYS A C 1
ATOM 636 O O . LYS A 1 87 ? 34.464 1.195 -40.737 1.00 51.25 87 LYS A O 1
ATOM 641 N N . LYS A 1 88 ? 32.362 0.486 -41.153 1.00 55.72 88 LYS A N 1
ATOM 642 C CA . LYS A 1 88 ? 32.521 -0.090 -42.509 1.00 55.72 88 LYS A CA 1
ATOM 643 C C . LYS A 1 88 ? 31.305 -0.932 -42.908 1.00 55.72 88 LYS A C 1
ATOM 645 O O . LYS A 1 88 ? 31.199 -2.099 -42.571 1.00 55.72 88 LYS A O 1
ATOM 650 N N . GLN A 1 89 ? 30.407 -0.267 -43.632 1.00 47.00 89 GLN A N 1
ATOM 651 C CA . GLN A 1 89 ? 29.870 -0.685 -44.928 1.00 47.00 89 GLN A CA 1
ATOM 652 C C . GLN A 1 89 ? 29.837 -2.200 -45.192 1.00 47.00 89 GLN A C 1
ATOM 654 O O . GLN A 1 89 ? 30.824 -2.768 -45.653 1.00 47.00 89 GLN A O 1
ATOM 659 N N . GLU A 1 90 ? 28.658 -2.803 -45.060 1.00 49.84 90 GLU A N 1
ATOM 660 C CA . GLU A 1 90 ? 28.323 -3.988 -45.843 1.00 49.84 90 GLU A CA 1
ATOM 661 C C . GLU A 1 90 ? 26.989 -3.759 -46.552 1.00 49.84 90 GLU A C 1
ATOM 663 O O . GLU A 1 90 ? 25.970 -3.389 -45.970 1.00 49.84 90 GLU A O 1
ATOM 668 N N . ALA A 1 91 ? 27.068 -3.850 -47.874 1.00 45.06 91 ALA A N 1
ATOM 669 C CA . ALA A 1 91 ? 26.018 -3.529 -48.808 1.00 45.06 91 ALA A CA 1
ATOM 670 C C . ALA A 1 91 ? 25.012 -4.681 -48.858 1.00 45.06 91 ALA A C 1
ATOM 672 O O . ALA A 1 91 ? 25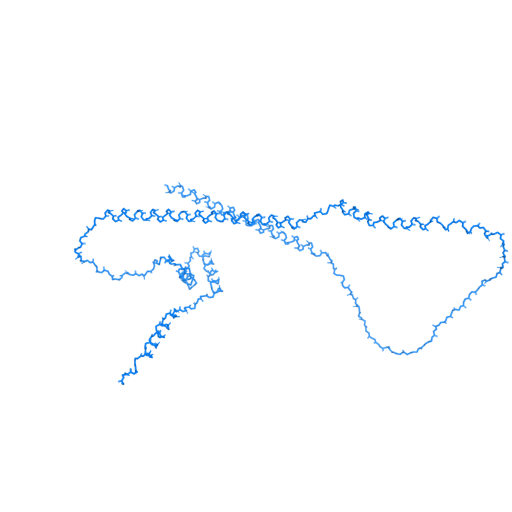.323 -5.767 -49.338 1.00 45.06 91 ALA A O 1
ATOM 673 N N . GLY A 1 92 ? 23.784 -4.427 -48.415 1.00 52.22 92 GLY A N 1
ATOM 674 C CA . GLY A 1 92 ? 22.703 -5.403 -48.469 1.00 52.22 92 GLY A CA 1
ATOM 675 C C . GLY A 1 92 ? 21.358 -4.710 -48.602 1.00 52.22 92 GLY A C 1
ATOM 676 O O . GLY A 1 92 ? 20.691 -4.493 -47.606 1.00 52.22 92 GLY A O 1
ATOM 677 N N . LYS A 1 93 ? 21.001 -4.333 -49.840 1.00 50.19 93 LYS A N 1
ATOM 678 C CA . LYS A 1 93 ? 19.644 -3.990 -50.319 1.00 50.19 93 LYS A CA 1
ATOM 679 C C . LYS A 1 93 ? 18.729 -3.334 -49.270 1.00 50.19 93 LYS A C 1
ATOM 681 O O . LYS A 1 93 ? 17.910 -4.002 -48.647 1.00 50.19 93 LYS A O 1
ATOM 686 N N . MET A 1 94 ? 18.825 -2.009 -49.154 1.00 55.12 94 MET A N 1
ATOM 687 C CA . MET A 1 94 ? 17.832 -1.193 -48.452 1.00 55.12 94 MET A CA 1
ATOM 688 C C . MET A 1 94 ? 16.460 -1.414 -49.107 1.00 55.12 94 MET A C 1
ATOM 690 O O . MET A 1 94 ? 16.208 -0.929 -50.211 1.00 55.12 94 MET A O 1
ATOM 694 N N . ARG A 1 95 ? 15.586 -2.178 -48.442 1.00 56.72 95 ARG A N 1
ATOM 695 C CA . ARG A 1 95 ? 14.137 -2.001 -48.590 1.00 56.72 95 ARG A CA 1
ATOM 696 C C . ARG A 1 95 ? 13.818 -0.559 -48.187 1.00 56.72 95 ARG A C 1
ATOM 698 O O . ARG A 1 95 ? 14.458 -0.017 -47.287 1.00 56.72 95 ARG A O 1
ATOM 705 N N . SER A 1 96 ? 12.916 0.072 -48.931 1.00 53.41 96 SER A N 1
ATOM 706 C CA . SER A 1 96 ? 12.597 1.496 -48.820 1.00 53.41 96 SER A CA 1
ATOM 707 C C . SER A 1 96 ? 12.251 1.873 -47.377 1.00 53.41 96 SER A C 1
ATOM 709 O O . SER A 1 96 ? 11.317 1.323 -46.804 1.00 53.41 96 SER A O 1
ATOM 711 N N . SER A 1 97 ? 12.983 2.826 -46.795 1.00 58.59 97 SER A N 1
ATOM 712 C CA . SER A 1 97 ? 12.821 3.301 -45.410 1.00 58.59 97 SER A CA 1
ATOM 713 C C . SER A 1 97 ? 11.488 4.014 -45.121 1.00 58.59 97 SER A C 1
ATOM 715 O O . SER A 1 97 ? 11.297 4.506 -44.014 1.00 58.59 97 SER A O 1
ATOM 717 N N . GLN A 1 98 ? 10.583 4.090 -46.101 1.00 60.91 98 GLN A N 1
ATOM 718 C CA . GLN A 1 98 ? 9.221 4.600 -45.935 1.00 60.91 98 GLN A CA 1
ATOM 719 C C . GLN A 1 98 ? 8.258 3.496 -45.466 1.00 60.91 98 GLN A C 1
ATOM 721 O O . GLN A 1 98 ? 7.475 3.729 -44.560 1.00 60.91 98 GLN A O 1
ATOM 726 N N . GLU A 1 99 ? 8.368 2.279 -46.012 1.00 56.56 99 GLU A N 1
ATOM 727 C CA . GLU A 1 99 ? 7.420 1.180 -45.741 1.00 56.56 99 GLU A CA 1
ATOM 728 C C . GLU A 1 99 ? 7.531 0.679 -44.290 1.00 56.56 99 GLU A C 1
ATOM 730 O O . GLU A 1 99 ? 6.528 0.419 -43.643 1.00 56.56 99 GLU A O 1
ATOM 735 N N . VAL A 1 100 ? 8.750 0.675 -43.733 1.00 59.84 100 VAL A N 1
ATOM 736 C CA . VAL A 1 100 ? 8.993 0.319 -42.321 1.00 59.84 100 VAL A CA 1
ATOM 737 C C . VAL A 1 100 ? 8.432 1.372 -41.353 1.00 59.84 100 VAL A C 1
ATOM 739 O O . VAL A 1 100 ? 8.076 1.030 -40.232 1.00 59.84 100 VAL A O 1
ATOM 742 N N . ARG A 1 101 ? 8.341 2.648 -41.764 1.00 61.75 101 ARG A N 1
ATOM 743 C CA . ARG A 1 101 ? 7.766 3.708 -40.915 1.00 61.75 101 ARG A CA 1
ATOM 744 C C . ARG A 1 101 ? 6.245 3.632 -40.865 1.00 61.75 101 ARG A C 1
ATOM 746 O O . ARG A 1 101 ? 5.688 3.831 -39.793 1.00 61.75 101 ARG A O 1
ATOM 753 N N . ASP A 1 102 ? 5.607 3.335 -41.994 1.00 69.88 102 ASP A N 1
ATOM 754 C CA . ASP A 1 102 ? 4.149 3.238 -42.064 1.00 69.88 102 ASP A CA 1
ATOM 755 C C . ASP A 1 102 ? 3.649 1.989 -41.294 1.00 69.88 102 ASP A C 1
ATOM 757 O O . ASP A 1 102 ? 2.665 2.080 -40.565 1.00 69.88 102 ASP A O 1
ATOM 761 N N . GLU A 1 103 ? 4.375 0.858 -41.355 1.00 69.25 103 GLU A N 1
ATOM 762 C CA . GLU A 1 103 ? 4.070 -0.346 -40.553 1.00 69.25 103 GLU A CA 1
ATOM 763 C C . GLU A 1 103 ? 4.251 -0.118 -39.038 1.00 69.25 103 GLU A C 1
ATOM 765 O O . GLU A 1 103 ? 3.430 -0.574 -38.243 1.00 69.25 103 GLU A O 1
ATOM 770 N N . GLU A 1 104 ? 5.303 0.597 -38.615 1.00 71.06 104 GLU A N 1
ATOM 771 C CA . GLU A 1 104 ? 5.533 0.899 -37.192 1.00 71.06 104 GLU A CA 1
ATOM 772 C C . GLU A 1 104 ? 4.475 1.869 -36.636 1.00 71.06 104 GLU A C 1
ATOM 774 O O . GLU A 1 104 ? 4.022 1.704 -35.503 1.00 71.06 104 GLU A O 1
ATOM 779 N N . GLU A 1 105 ? 4.032 2.849 -37.430 1.00 73.31 105 GLU A N 1
ATOM 780 C CA . GLU A 1 105 ? 2.967 3.782 -37.040 1.00 73.31 105 GLU A CA 1
ATOM 781 C C . GLU A 1 105 ? 1.609 3.075 -36.896 1.00 73.31 105 GLU A C 1
ATOM 783 O O . GLU A 1 105 ? 0.898 3.313 -35.914 1.00 73.31 105 GLU A O 1
ATOM 788 N N . GLU A 1 106 ? 1.275 2.155 -37.809 1.00 73.88 106 GLU A N 1
ATOM 789 C CA . GLU A 1 106 ? 0.066 1.329 -37.709 1.00 73.88 106 GLU A CA 1
ATOM 790 C C . GLU A 1 106 ? 0.111 0.415 -36.472 1.00 73.88 106 GLU A C 1
ATOM 792 O O . GLU A 1 106 ? -0.872 0.328 -35.731 1.00 73.88 106 GLU A O 1
ATOM 797 N N . GLU A 1 107 ? 1.266 -0.192 -36.173 1.00 74.56 107 GLU A N 1
ATOM 798 C CA . GLU A 1 107 ? 1.416 -1.042 -34.990 1.00 74.56 107 GLU A CA 1
ATOM 799 C C . GLU A 1 107 ? 1.301 -0.241 -33.680 1.00 74.56 107 GLU A C 1
ATOM 801 O O . GLU A 1 107 ? 0.672 -0.696 -32.720 1.00 74.56 107 GLU A O 1
ATOM 806 N N . VAL A 1 108 ? 1.868 0.970 -33.619 1.00 77.12 108 VAL A N 1
ATOM 807 C CA . VAL A 1 108 ? 1.719 1.856 -32.453 1.00 77.12 108 VAL A CA 1
ATOM 808 C C . VAL A 1 108 ? 0.256 2.266 -32.277 1.00 77.12 108 VAL A C 1
ATOM 810 O O . VAL A 1 108 ? -0.257 2.171 -31.162 1.00 77.12 108 VAL A O 1
ATOM 813 N N . ALA A 1 109 ? -0.443 2.636 -33.355 1.00 80.06 109 ALA A N 1
ATOM 814 C CA . ALA A 1 109 ? -1.859 2.995 -33.300 1.00 80.06 109 ALA A CA 1
ATOM 815 C C . ALA A 1 109 ? -2.744 1.824 -32.829 1.00 80.06 109 ALA A C 1
ATOM 817 O O . ALA A 1 109 ? -3.626 2.018 -31.987 1.00 80.06 109 ALA A O 1
ATOM 818 N N . GLU A 1 110 ? -2.486 0.599 -33.302 1.00 80.94 110 GLU A N 1
ATOM 819 C CA . GLU A 1 110 ? -3.226 -0.591 -32.866 1.00 80.94 110 GLU A CA 1
ATOM 820 C C . GLU A 1 110 ? -2.961 -0.909 -31.386 1.00 80.94 110 GLU A C 1
ATOM 822 O O . GLU A 1 110 ? -3.899 -1.183 -30.627 1.00 80.94 110 GLU A O 1
ATOM 827 N N . ARG A 1 111 ? -1.698 -0.826 -30.938 1.00 82.69 111 ARG A N 1
ATOM 828 C CA . ARG A 1 111 ? -1.335 -1.029 -29.525 1.00 82.69 111 ARG A CA 1
ATOM 829 C C . ARG A 1 111 ? -2.010 0.006 -28.624 1.00 82.69 111 ARG A C 1
ATOM 831 O O . ARG A 1 111 ? -2.564 -0.388 -27.598 1.00 82.69 111 ARG A O 1
ATOM 838 N N . THR A 1 112 ? -2.017 1.284 -29.010 1.00 84.56 112 THR A N 1
ATOM 839 C CA . THR A 1 112 ? -2.665 2.359 -28.243 1.00 84.56 112 THR A CA 1
ATOM 840 C C . THR A 1 112 ? -4.178 2.160 -28.161 1.00 84.56 112 THR A C 1
ATOM 842 O O . THR A 1 112 ? -4.741 2.211 -27.067 1.00 84.56 112 THR A O 1
ATOM 845 N N . HIS A 1 113 ? -4.836 1.836 -29.277 1.00 86.81 113 HIS A N 1
ATOM 846 C CA . HIS A 1 113 ? -6.272 1.548 -29.282 1.00 86.81 113 HIS A CA 1
ATOM 847 C C . HIS A 1 113 ? -6.608 0.331 -28.404 1.00 86.81 113 HIS A C 1
ATOM 849 O O . HIS A 1 113 ? -7.569 0.342 -27.635 1.00 86.81 113 HIS A O 1
ATOM 855 N N . LYS A 1 114 ? -5.788 -0.727 -28.456 1.00 87.00 114 LYS A N 1
ATOM 856 C CA . LYS A 1 114 ? -5.974 -1.913 -27.612 1.00 87.00 114 LYS A CA 1
ATOM 857 C C . LYS A 1 114 ? -5.786 -1.605 -26.123 1.00 87.00 114 LYS A C 1
ATOM 859 O O . LYS A 1 114 ? -6.556 -2.127 -25.314 1.00 87.00 114 LYS A O 1
ATOM 864 N N . SER A 1 115 ? -4.807 -0.771 -25.758 1.00 83.94 115 SER A N 1
ATOM 865 C CA . SER A 1 115 ? -4.627 -0.337 -24.366 1.00 83.94 115 SER A CA 1
ATOM 866 C C . SER A 1 115 ? -5.779 0.541 -23.877 1.00 83.94 115 SER A C 1
ATOM 868 O O . SER A 1 115 ? -6.243 0.347 -22.758 1.00 83.94 115 SER A O 1
ATOM 870 N N . GLU A 1 116 ? -6.307 1.429 -24.723 1.00 88.56 116 GLU A N 1
ATOM 871 C CA . GLU A 1 116 ? -7.433 2.308 -24.380 1.00 88.56 116 GLU A CA 1
ATOM 872 C C . GLU A 1 116 ? -8.720 1.510 -24.114 1.00 88.56 116 GLU A C 1
ATOM 874 O O . GLU A 1 116 ? -9.397 1.717 -23.104 1.00 88.56 116 GLU A O 1
ATOM 879 N N . VAL A 1 117 ? -9.026 0.519 -24.961 1.00 89.44 117 VAL A N 1
ATOM 880 C CA . VAL A 1 117 ? -10.178 -0.379 -24.759 1.00 89.44 117 VAL A CA 1
ATOM 881 C C . VAL A 1 117 ? -10.039 -1.182 -23.459 1.00 89.44 117 VAL A C 1
ATOM 883 O O . VAL A 1 117 ? -11.025 -1.399 -22.748 1.00 89.44 117 VAL A O 1
ATOM 886 N N . GLN A 1 118 ? -8.821 -1.616 -23.117 1.00 90.69 118 GLN A N 1
ATOM 887 C CA . GLN A 1 118 ? -8.559 -2.327 -21.866 1.00 90.69 118 GLN A CA 1
ATOM 888 C C . GLN A 1 118 ? -8.738 -1.417 -20.644 1.00 90.69 118 GLN A C 1
ATOM 890 O O . GLN A 1 118 ? -9.379 -1.823 -19.673 1.00 90.69 118 GLN A O 1
ATOM 895 N N . GLU A 1 119 ? -8.215 -0.192 -20.690 1.00 90.00 119 GLU A N 1
ATOM 896 C CA . GLU A 1 119 ? -8.361 0.793 -19.617 1.00 90.00 119 GLU A CA 1
ATOM 897 C C . GLU A 1 119 ? -9.838 1.137 -19.374 1.00 90.00 119 GLU A C 1
ATOM 899 O O . GLU A 1 119 ? -10.308 1.126 -18.232 1.00 90.00 119 GLU A O 1
ATOM 904 N N . GLN A 1 120 ? -10.611 1.335 -20.447 1.00 90.94 120 GLN A N 1
ATOM 905 C CA . GLN A 1 120 ? -12.049 1.576 -20.350 1.00 90.94 120 GLN A CA 1
ATOM 906 C C . GLN A 1 120 ? -12.786 0.394 -19.699 1.00 90.94 120 GLN A C 1
ATOM 908 O O . GLN A 1 120 ? -13.666 0.603 -18.859 1.00 90.94 120 GLN A O 1
ATOM 913 N N . ALA A 1 121 ? -12.419 -0.847 -20.038 1.00 90.44 121 ALA A N 1
ATOM 914 C CA . ALA A 1 121 ? -13.003 -2.041 -19.430 1.00 90.44 121 ALA A CA 1
ATOM 915 C C . ALA A 1 121 ? -12.702 -2.136 -17.924 1.00 90.44 121 ALA A C 1
ATOM 917 O O . ALA A 1 121 ? -13.610 -2.429 -17.143 1.00 90.44 121 ALA A O 1
ATOM 918 N N . ILE A 1 122 ? -11.468 -1.828 -17.507 1.00 91.94 122 ILE A N 1
ATOM 919 C CA . ILE A 1 122 ? -11.067 -1.799 -16.090 1.00 91.94 122 ILE A CA 1
ATOM 920 C C . ILE A 1 122 ? -11.855 -0.724 -15.338 1.00 91.94 122 ILE A C 1
ATOM 922 O O . ILE A 1 122 ? -12.404 -0.991 -14.269 1.00 91.94 122 ILE A O 1
ATOM 926 N N . ARG A 1 123 ? -11.984 0.474 -15.919 1.00 90.06 123 ARG A N 1
ATOM 927 C CA . ARG A 1 123 ? -12.747 1.572 -15.319 1.00 90.06 123 ARG A CA 1
ATOM 928 C C . ARG A 1 123 ? -14.220 1.205 -15.128 1.00 90.06 123 ARG A C 1
ATOM 930 O O . ARG A 1 123 ? -14.773 1.428 -14.054 1.00 90.06 123 ARG A O 1
ATOM 937 N N . MET A 1 124 ? -14.858 0.608 -16.136 1.00 90.56 124 MET A N 1
ATOM 938 C CA . MET A 1 124 ? -16.248 0.146 -16.023 1.00 90.56 124 MET A CA 1
ATOM 939 C C . MET A 1 124 ? -16.410 -0.979 -14.995 1.00 90.56 124 MET A C 1
ATOM 941 O O . MET A 1 124 ? -17.393 -0.992 -14.255 1.00 90.56 124 MET A O 1
ATOM 945 N N . GLN A 1 125 ? -15.454 -1.910 -14.921 1.00 91.62 125 GLN A N 1
ATOM 946 C CA . GLN A 1 125 ? -15.459 -2.961 -13.905 1.00 91.62 125 GLN A CA 1
ATOM 947 C C . GLN A 1 125 ? -15.354 -2.371 -12.493 1.00 91.62 125 GLN A C 1
ATOM 949 O O . GLN A 1 125 ? -16.104 -2.795 -11.615 1.00 91.62 125 GLN A O 1
ATOM 954 N N . GLY A 1 126 ? -14.486 -1.374 -12.294 1.00 92.75 126 GLY A N 1
ATOM 955 C CA . GLY A 1 126 ? -14.360 -0.651 -11.029 1.00 92.75 126 GLY A CA 1
ATOM 956 C C . GLY A 1 126 ? -15.658 0.050 -10.631 1.00 92.75 126 GLY A C 1
ATOM 957 O O . GLY A 1 126 ? -16.137 -0.144 -9.521 1.00 92.75 126 GLY A O 1
ATOM 958 N N . HIS A 1 127 ? -16.300 0.773 -11.555 1.00 90.56 127 HIS A N 1
ATOM 959 C CA . HIS A 1 127 ? -17.602 1.400 -11.288 1.00 90.56 127 HIS A CA 1
ATOM 960 C C . HIS A 1 127 ? -18.687 0.379 -10.919 1.00 90.56 127 HIS A C 1
ATOM 962 O O . HIS A 1 127 ? -19.476 0.623 -10.012 1.00 90.56 127 HIS A O 1
ATOM 968 N N . ARG A 1 128 ? -18.716 -0.785 -11.581 1.00 87.44 128 ARG A N 1
ATOM 969 C CA . ARG A 1 128 ? -19.668 -1.852 -11.246 1.00 87.44 128 ARG A CA 1
ATOM 970 C C . ARG A 1 128 ? -19.423 -2.434 -9.852 1.00 87.44 128 ARG A C 1
ATOM 972 O O . ARG A 1 128 ? -20.391 -2.746 -9.171 1.00 87.44 128 ARG A O 1
ATOM 979 N N . GLN A 1 129 ? -18.164 -2.612 -9.457 1.00 89.38 129 GLN A N 1
ATOM 980 C CA . GLN A 1 129 ? -17.820 -3.111 -8.123 1.00 89.38 129 GLN A CA 1
ATOM 981 C C . GLN A 1 129 ? -18.186 -2.101 -7.037 1.00 89.38 129 GLN A C 1
ATOM 983 O O . GLN A 1 129 ? -18.782 -2.501 -6.048 1.00 89.38 129 GLN A O 1
ATOM 988 N N . LEU A 1 130 ? -17.922 -0.811 -7.263 1.00 87.75 130 LEU A N 1
ATOM 989 C CA . LEU A 1 130 ? -18.300 0.245 -6.322 1.00 87.75 130 LEU A CA 1
ATOM 990 C C . LEU A 1 130 ? -19.816 0.308 -6.110 1.00 87.75 130 LEU A C 1
ATOM 992 O O . LEU A 1 130 ? -20.255 0.360 -4.971 1.00 87.75 130 LEU A O 1
ATOM 996 N N . HIS A 1 131 ? -20.616 0.217 -7.178 1.00 85.69 131 HIS A N 1
ATOM 997 C CA . HIS A 1 131 ? -22.074 0.158 -7.030 1.00 85.69 131 HIS A CA 1
ATOM 998 C C . HIS A 1 131 ? -22.545 -1.089 -6.271 1.00 85.69 131 HIS A C 1
ATOM 1000 O O . HIS A 1 131 ? -23.466 -1.004 -5.475 1.00 85.69 131 HIS A O 1
ATOM 1006 N N . GLN A 1 132 ? -21.907 -2.244 -6.485 1.00 85.62 132 GLN A N 1
ATOM 1007 C CA . GLN A 1 132 ? -22.239 -3.457 -5.729 1.00 85.62 132 GLN A CA 1
ATOM 1008 C C . GLN A 1 132 ? -21.884 -3.334 -4.246 1.00 85.62 132 GLN A C 1
ATOM 1010 O O . GLN A 1 132 ? -22.630 -3.816 -3.403 1.00 85.62 132 GLN A O 1
ATOM 1015 N N . GLU A 1 133 ? -20.749 -2.714 -3.934 1.00 86.38 133 GLU A N 1
ATOM 1016 C CA . GLU A 1 133 ? -20.317 -2.485 -2.556 1.00 86.38 133 GLU A CA 1
ATOM 1017 C C . GLU A 1 133 ? -21.241 -1.493 -1.835 1.00 86.38 133 GLU A C 1
ATOM 1019 O O . GLU A 1 133 ? -21.629 -1.758 -0.700 1.00 86.38 133 GLU A O 1
ATOM 1024 N N . GLU A 1 134 ? -21.660 -0.422 -2.517 1.00 84.31 134 GLU A N 1
ATOM 1025 C CA . GLU A 1 134 ? -22.635 0.559 -2.020 1.00 84.31 134 GLU A CA 1
ATOM 1026 C C . GLU A 1 134 ? -24.003 -0.092 -1.746 1.00 84.31 134 GLU A C 1
ATOM 1028 O O . GLU A 1 134 ? -24.533 0.044 -0.643 1.00 84.31 134 GLU A O 1
ATOM 1033 N N . ASP A 1 135 ? -24.525 -0.889 -2.689 1.00 84.00 135 ASP A N 1
ATOM 1034 C CA . ASP A 1 135 ? -25.787 -1.626 -2.520 1.00 84.00 135 ASP A CA 1
ATOM 1035 C C . ASP A 1 135 ? -25.711 -2.632 -1.345 1.00 84.00 135 ASP A C 1
ATOM 1037 O O . ASP A 1 135 ? -26.652 -2.776 -0.560 1.00 84.00 135 ASP A O 1
ATOM 1041 N N . GLU A 1 136 ? -24.586 -3.346 -1.193 1.00 85.06 136 GLU A N 1
ATOM 1042 C CA . GLU A 1 136 ? -24.372 -4.286 -0.083 1.00 85.06 136 GLU A CA 1
ATOM 1043 C C . GLU A 1 136 ? -24.233 -3.584 1.276 1.00 85.06 136 GLU A C 1
ATOM 1045 O O . GLU A 1 136 ? -24.595 -4.158 2.312 1.00 85.06 136 GLU A O 1
ATOM 1050 N N . GLU A 1 137 ? -23.658 -2.382 1.305 1.00 84.44 137 GLU A N 1
ATOM 1051 C CA . GLU A 1 137 ? -23.555 -1.565 2.511 1.00 84.44 137 GLU A CA 1
ATOM 1052 C C . GLU A 1 137 ? -24.927 -1.022 2.921 1.00 84.44 137 GLU A C 1
ATOM 1054 O O . GLU A 1 137 ? -25.302 -1.169 4.088 1.00 84.44 137 GLU A O 1
ATOM 1059 N N . GLU A 1 138 ? -25.718 -0.516 1.971 1.00 83.12 138 GLU A N 1
ATOM 1060 C CA . GLU A 1 138 ? -27.092 -0.068 2.216 1.00 83.12 138 GLU A CA 1
ATOM 1061 C C . GLU A 1 138 ? -27.962 -1.223 2.740 1.00 83.12 138 GLU A C 1
ATOM 1063 O O . GLU A 1 138 ? -28.612 -1.085 3.778 1.00 83.12 138 GLU A O 1
ATOM 1068 N N . GLU A 1 139 ? -27.882 -2.416 2.136 1.00 83.56 139 GLU A N 1
ATOM 1069 C CA . GLU A 1 139 ? -28.611 -3.596 2.622 1.00 83.56 139 GLU A CA 1
ATOM 1070 C C . GLU A 1 139 ? -28.166 -4.007 4.042 1.00 83.56 139 GLU A C 1
ATOM 1072 O O . GLU A 1 139 ? -28.981 -4.425 4.875 1.00 83.56 139 GLU A O 1
ATOM 1077 N N . LYS A 1 140 ? -26.871 -3.896 4.366 1.00 83.44 140 LYS A N 1
ATOM 1078 C CA . LYS A 1 140 ? -26.368 -4.163 5.725 1.00 83.44 140 LYS A CA 1
ATOM 1079 C C . LYS A 1 140 ? -26.879 -3.132 6.722 1.00 83.44 140 LYS A C 1
ATOM 1081 O O . LYS A 1 140 ? -27.240 -3.527 7.832 1.00 83.44 140 LYS A O 1
ATOM 1086 N N . GLU A 1 141 ? -26.915 -1.855 6.362 1.00 80.12 141 GLU A N 1
ATOM 1087 C CA . GLU A 1 141 ? -27.464 -0.796 7.209 1.00 80.12 141 GLU A CA 1
ATOM 1088 C C . GLU A 1 141 ? -28.971 -0.987 7.430 1.00 80.12 141 GLU A C 1
ATOM 1090 O O . GLU A 1 141 ? -29.428 -0.940 8.574 1.00 80.12 141 GLU A O 1
ATOM 1095 N N . GLU A 1 142 ? -29.739 -1.349 6.398 1.00 79.00 142 GLU A N 1
ATOM 1096 C CA . GLU A 1 142 ? -31.158 -1.703 6.535 1.00 79.00 142 GLU A CA 1
ATOM 1097 C C . GLU A 1 142 ? -31.368 -2.917 7.454 1.00 79.00 142 GLU A C 1
ATOM 1099 O O . GLU A 1 142 ? -32.235 -2.906 8.334 1.00 79.00 142 GLU A O 1
ATOM 1104 N N . ARG A 1 143 ? -30.529 -3.954 7.321 1.00 77.94 143 ARG A N 1
ATOM 1105 C CA . ARG A 1 143 ? -30.570 -5.146 8.187 1.00 77.94 143 ARG A CA 1
ATOM 1106 C C . ARG A 1 143 ? -30.178 -4.838 9.633 1.00 77.94 143 ARG A C 1
ATOM 1108 O O . ARG A 1 143 ? -30.761 -5.422 10.547 1.00 77.94 143 ARG A O 1
ATOM 1115 N N . LYS A 1 144 ? -29.214 -3.938 9.861 1.00 78.44 144 LYS A N 1
ATOM 1116 C CA . LYS A 1 144 ? -28.835 -3.467 11.206 1.00 78.44 144 LYS A CA 1
ATOM 1117 C C . LYS A 1 144 ? -29.925 -2.605 11.830 1.00 78.44 144 LYS A C 1
ATOM 1119 O O . LYS A 1 144 ? -30.082 -2.634 13.049 1.00 78.44 144 LYS A O 1
ATOM 1124 N N . ARG A 1 145 ? -30.676 -1.854 11.018 1.00 70.38 145 ARG A N 1
ATOM 1125 C CA . ARG A 1 145 ? -31.717 -0.949 11.511 1.00 70.38 145 ARG A CA 1
ATOM 1126 C C . ARG A 1 145 ? -32.887 -1.681 12.165 1.00 70.38 145 ARG A C 1
ATOM 1128 O O . ARG A 1 145 ? -33.536 -1.082 13.017 1.00 70.38 145 ARG A O 1
ATOM 1135 N N . GLY A 1 146 ? -33.095 -2.961 11.839 1.00 67.62 146 GLY A N 1
ATOM 1136 C CA . GLY A 1 146 ? -34.114 -3.824 12.442 1.00 67.62 146 GLY A CA 1
ATOM 1137 C C . GLY A 1 146 ? -35.539 -3.254 12.349 1.00 67.62 146 GLY A C 1
ATOM 1138 O O . GLY A 1 146 ? -35.757 -2.134 11.886 1.00 67.62 146 GLY A O 1
ATOM 1139 N N . PRO A 1 147 ? -36.567 -3.998 12.786 1.00 68.88 147 PRO A N 1
ATOM 1140 C CA . PRO A 1 147 ? -37.855 -3.388 13.070 1.00 68.88 147 PRO A CA 1
ATOM 1141 C C . PRO A 1 147 ? -37.635 -2.392 14.210 1.00 68.88 147 PRO A C 1
ATOM 1143 O O . PRO A 1 147 ? -37.367 -2.791 15.343 1.00 68.88 147 PRO A O 1
ATOM 1146 N N . MET A 1 148 ? -37.680 -1.098 13.904 1.00 65.50 148 MET A N 1
ATOM 1147 C CA . MET A 1 148 ? -37.653 -0.060 14.925 1.00 65.50 148 MET A CA 1
ATOM 1148 C C . MET A 1 148 ? -38.956 -0.185 15.721 1.00 65.50 148 MET A C 1
ATOM 1150 O O . MET A 1 148 ? -39.969 0.367 15.302 1.00 65.50 148 MET A O 1
ATOM 1154 N N . GLU A 1 149 ? -38.951 -0.963 16.816 1.00 70.38 149 GLU A N 1
ATOM 1155 C CA . GLU A 1 149 ? -40.071 -1.009 17.763 1.00 70.38 149 GLU A CA 1
ATOM 1156 C C . GLU A 1 149 ? -40.337 0.435 18.189 1.00 70.38 149 GLU A C 1
ATOM 1158 O O . GLU A 1 149 ? -39.498 1.092 18.817 1.00 70.38 149 GLU A O 1
ATOM 1163 N N . THR A 1 150 ? -41.477 0.971 17.769 1.00 77.12 150 THR A N 1
ATOM 1164 C CA . THR A 1 150 ? -41.851 2.331 18.123 1.00 77.12 150 THR A CA 1
ATOM 1165 C C . THR A 1 150 ? -42.176 2.373 19.614 1.00 77.12 150 THR A C 1
ATOM 1167 O O . THR A 1 150 ? -42.515 1.365 20.240 1.00 77.12 150 THR A O 1
ATOM 1170 N N . PHE A 1 151 ? -42.090 3.556 20.225 1.00 76.94 151 PHE A N 1
ATOM 1171 C CA . PHE A 1 151 ? -42.528 3.733 21.614 1.00 76.94 151 PHE A CA 1
ATOM 1172 C C . PHE A 1 151 ? -43.984 3.263 21.820 1.00 76.94 151 PHE A C 1
ATOM 1174 O O . PHE A 1 151 ? -44.334 2.769 22.890 1.00 76.94 151 PHE A O 1
ATOM 1181 N N . GLU A 1 152 ? -44.809 3.370 20.776 1.00 81.69 152 GLU A N 1
ATOM 1182 C CA . GLU A 1 152 ? -46.190 2.891 20.748 1.00 81.69 152 GLU A CA 1
ATOM 1183 C C . GLU A 1 152 ? -46.274 1.355 20.832 1.00 81.69 152 GLU A C 1
ATOM 1185 O O . GLU A 1 152 ? -47.043 0.841 21.649 1.00 81.69 152 GLU A O 1
ATOM 1190 N N . ASP A 1 153 ? -45.416 0.632 20.099 1.00 79.75 153 ASP A N 1
ATOM 1191 C CA . ASP A 1 153 ? -45.331 -0.839 20.140 1.00 79.75 153 ASP A CA 1
ATOM 1192 C C . ASP A 1 153 ? -44.903 -1.343 21.529 1.00 79.75 153 ASP A C 1
ATOM 1194 O O . ASP A 1 153 ? -45.480 -2.283 22.088 1.00 79.75 153 ASP A O 1
ATOM 1198 N N . LEU A 1 154 ? -43.918 -0.671 22.136 1.00 81.56 154 LEU A N 1
ATOM 1199 C CA . LEU A 1 154 ? -43.459 -0.978 23.493 1.00 81.56 154 LEU A CA 1
ATOM 1200 C C . LEU A 1 154 ? -44.555 -0.723 24.538 1.00 81.56 154 LEU A C 1
ATOM 1202 O O . LEU A 1 154 ? -44.726 -1.521 25.467 1.00 81.56 154 LEU A O 1
ATOM 1206 N N . TRP A 1 155 ? -45.315 0.367 24.391 1.00 79.06 155 TRP A N 1
ATOM 1207 C CA . TRP A 1 155 ? -46.400 0.714 25.307 1.00 79.06 155 TRP A CA 1
ATOM 1208 C C . TRP A 1 155 ? -47.571 -0.272 25.216 1.00 79.06 155 TRP A C 1
ATOM 1210 O O . TRP A 1 155 ? -48.080 -0.713 26.250 1.00 79.06 155 TRP A O 1
ATOM 1220 N N . GLN A 1 156 ? -47.959 -0.696 24.009 1.00 81.06 156 GLN A N 1
ATOM 1221 C CA . GLN A 1 156 ? -48.982 -1.732 23.819 1.00 81.06 156 GLN A CA 1
ATOM 1222 C C . GLN A 1 156 ? -48.574 -3.066 24.444 1.00 81.06 156 GLN A C 1
ATOM 1224 O O . GLN A 1 156 ? -49.358 -3.639 25.205 1.00 81.06 156 GLN A O 1
ATOM 1229 N N . ARG A 1 157 ? -47.323 -3.507 24.249 1.00 77.94 157 ARG A N 1
ATOM 1230 C CA . ARG A 1 157 ? -46.811 -4.732 24.888 1.00 77.94 157 ARG A CA 1
ATOM 1231 C C . ARG A 1 157 ? -46.832 -4.641 26.416 1.00 77.94 157 ARG A C 1
ATOM 1233 O O . ARG A 1 157 ? -47.056 -5.642 27.101 1.00 77.94 157 ARG A O 1
ATOM 1240 N N . HIS A 1 158 ? -46.611 -3.449 26.974 1.00 78.50 158 HIS A N 1
ATOM 1241 C CA . HIS A 1 158 ? -46.698 -3.242 28.416 1.00 78.50 158 HIS A CA 1
ATOM 1242 C C . HIS A 1 158 ? -48.144 -3.321 28.933 1.00 78.50 158 HIS A C 1
ATOM 1244 O O . HIS A 1 158 ? -48.381 -3.948 29.969 1.00 78.50 158 HIS A O 1
ATOM 1250 N N . LEU A 1 159 ? -49.106 -2.745 28.203 1.00 78.56 159 LEU A N 1
ATOM 1251 C CA . LEU A 1 159 ? -50.531 -2.791 28.547 1.00 78.56 159 LEU A CA 1
ATOM 1252 C C . LEU A 1 159 ? -51.110 -4.208 28.451 1.00 78.56 159 LEU A C 1
ATOM 1254 O O . LEU A 1 159 ? -51.843 -4.627 29.350 1.00 78.56 159 LEU A O 1
ATOM 1258 N N . GLU A 1 160 ? -50.745 -4.966 27.416 1.00 75.38 160 GLU A N 1
ATOM 1259 C CA . GLU A 1 160 ? -51.195 -6.352 27.236 1.00 75.38 160 GLU A CA 1
ATOM 1260 C C . GLU A 1 160 ? -50.689 -7.273 28.355 1.00 75.38 160 GLU A C 1
ATOM 1262 O O . GLU A 1 160 ? -51.450 -8.090 28.872 1.00 75.38 160 GLU A O 1
ATOM 1267 N N . ASN A 1 161 ? -49.453 -7.078 28.826 1.00 66.31 161 ASN A N 1
ATOM 1268 C CA . ASN A 1 161 ? -48.911 -7.837 29.958 1.00 66.31 161 ASN A CA 1
ATOM 1269 C C . ASN A 1 161 ? -49.448 -7.373 31.331 1.00 66.31 161 ASN A C 1
ATOM 1271 O O . ASN A 1 161 ? -49.417 -8.141 32.294 1.00 66.31 161 ASN A O 1
ATOM 1275 N N . GLY A 1 162 ? -49.941 -6.134 31.447 1.00 59.78 162 GLY A N 1
ATOM 1276 C CA . GLY A 1 162 ? -50.488 -5.573 32.692 1.00 59.78 162 GLY A CA 1
ATOM 1277 C C . GLY A 1 162 ? -51.980 -5.856 32.921 1.00 59.78 162 GLY A C 1
ATOM 1278 O O . GLY A 1 162 ? -52.424 -5.955 34.070 1.00 59.78 162 GLY A O 1
ATOM 1279 N N . GLY A 1 163 ? -52.758 -6.037 31.848 1.00 56.50 163 GLY A N 1
ATOM 1280 C CA . GLY A 1 163 ? -54.212 -6.239 31.917 1.00 56.50 163 GLY A CA 1
ATOM 1281 C C . GLY A 1 163 ? -54.646 -7.553 32.580 1.00 56.50 163 GLY A C 1
ATOM 1282 O O . GLY A 1 163 ? -55.729 -7.633 33.165 1.00 56.50 163 GLY A O 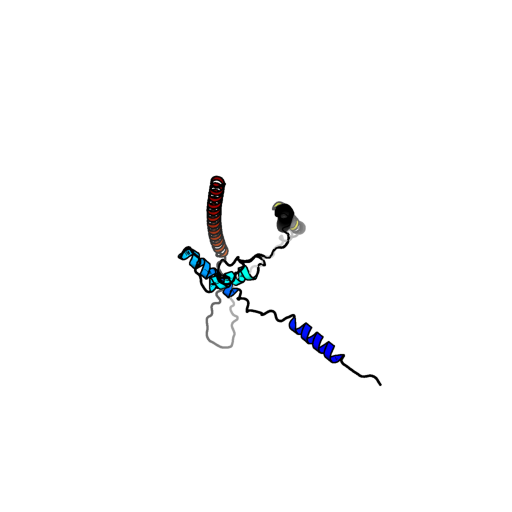1
ATOM 1283 N N . ASP A 1 164 ? -53.780 -8.566 32.569 1.00 56.25 164 ASP A N 1
ATOM 1284 C CA . ASP A 1 164 ? -54.101 -9.909 33.065 1.00 56.25 164 ASP A CA 1
ATOM 1285 C C . ASP A 1 164 ? -53.885 -10.075 34.588 1.00 56.25 164 ASP A C 1
ATOM 1287 O O . ASP A 1 164 ? -54.428 -10.984 35.230 1.00 56.25 164 ASP A O 1
ATOM 1291 N N . LEU A 1 165 ? -53.141 -9.142 35.195 1.00 57.72 165 LEU A N 1
ATOM 1292 C CA . LEU A 1 165 ? -52.944 -9.040 36.644 1.00 57.72 165 LEU A CA 1
ATOM 1293 C C . LEU A 1 165 ? -54.086 -8.272 37.320 1.00 57.72 165 LEU A C 1
ATOM 1295 O O . LEU A 1 165 ? -54.557 -8.685 38.380 1.00 57.72 165 LEU A O 1
ATOM 1299 N N . GLN A 1 166 ? -54.600 -7.208 36.696 1.00 55.41 166 GLN A N 1
ATOM 1300 C CA . GLN A 1 166 ? -55.672 -6.399 37.287 1.00 55.41 166 GLN A CA 1
ATOM 1301 C C . GLN A 1 166 ? -57.031 -7.120 37.269 1.00 55.41 166 GLN A C 1
ATOM 1303 O O . GLN A 1 166 ? -57.816 -6.994 38.212 1.00 55.41 166 GLN A O 1
ATOM 1308 N N . LYS A 1 167 ? -57.276 -7.966 36.258 1.00 55.12 167 LYS A N 1
ATOM 1309 C CA . LYS A 1 167 ? -58.513 -8.754 36.144 1.00 55.12 167 LYS A CA 1
ATOM 1310 C C . LYS A 1 167 ? -58.613 -9.871 37.193 1.00 55.12 167 LYS A C 1
ATOM 1312 O O . LYS A 1 167 ? -59.705 -10.166 37.662 1.00 55.12 167 LYS A O 1
ATOM 1317 N N . ARG A 1 168 ? -57.477 -10.416 37.652 1.00 56.38 168 ARG A N 1
ATOM 1318 C CA . ARG A 1 168 ? -57.427 -11.420 38.734 1.00 56.38 168 ARG A CA 1
ATOM 1319 C C . ARG A 1 168 ? -57.540 -10.840 40.149 1.00 56.38 168 ARG A C 1
ATOM 1321 O O . ARG A 1 168 ? -57.906 -11.573 41.066 1.00 56.38 168 ARG A O 1
ATOM 1328 N N . VAL A 1 169 ? -57.245 -9.553 40.344 1.00 54.56 169 VAL A N 1
ATOM 1329 C CA . VAL A 1 169 ? -57.331 -8.896 41.664 1.00 54.56 169 VAL A CA 1
ATOM 1330 C C . VAL A 1 169 ? -58.737 -8.343 41.932 1.00 54.56 169 VAL A C 1
ATOM 1332 O O . VAL A 1 169 ? -59.208 -8.421 43.065 1.00 54.56 169 VAL A O 1
ATOM 1335 N N . ALA A 1 170 ? -59.453 -7.880 40.902 1.00 56.66 170 ALA A N 1
ATOM 1336 C CA . ALA A 1 170 ? -60.830 -7.397 41.049 1.00 56.66 170 ALA A CA 1
ATOM 1337 C C . ALA A 1 170 ? -61.850 -8.523 41.332 1.00 56.66 170 ALA A C 1
ATOM 1339 O O . ALA A 1 170 ? -62.829 -8.298 42.037 1.00 56.66 170 ALA A O 1
ATOM 1340 N N . GLU A 1 171 ? -61.603 -9.749 40.860 1.00 55.50 171 GLU A N 1
ATOM 1341 C CA . GLU A 1 171 ? -62.519 -10.889 41.045 1.00 55.50 171 GLU A CA 1
ATOM 1342 C C . GLU A 1 171 ? -62.425 -11.527 42.448 1.00 55.50 171 GLU A C 1
ATOM 1344 O O . GLU A 1 171 ? -63.373 -12.147 42.915 1.00 55.50 171 GLU A O 1
ATOM 1349 N N . LYS A 1 172 ? -61.315 -11.338 43.179 1.00 55.19 172 LYS A N 1
ATOM 1350 C CA . LYS A 1 172 ? -61.147 -11.877 44.546 1.00 55.19 172 LYS A CA 1
ATOM 1351 C C . LYS A 1 172 ? -61.483 -10.906 45.678 1.00 55.19 172 LYS A C 1
ATOM 1353 O O . LYS A 1 172 ? -61.531 -11.336 46.830 1.00 55.19 172 LYS A O 1
ATOM 1358 N N . ALA A 1 173 ? -61.716 -9.631 45.376 1.00 55.97 173 ALA A N 1
ATOM 1359 C CA . ALA A 1 173 ? -62.001 -8.611 46.385 1.00 55.97 173 ALA A CA 1
ATOM 1360 C C . ALA A 1 173 ? -63.506 -8.377 46.633 1.00 55.97 173 ALA A C 1
ATOM 1362 O O . ALA A 1 173 ? -63.847 -7.696 47.593 1.00 55.97 173 ALA A O 1
ATOM 1363 N N . SER A 1 174 ? -64.407 -8.948 45.821 1.00 53.72 174 SER A N 1
ATOM 1364 C CA . SER A 1 174 ? -65.842 -8.610 45.862 1.00 53.72 174 SER A CA 1
ATOM 1365 C C . SER A 1 174 ? -66.746 -9.577 46.653 1.00 53.72 174 SER A C 1
ATOM 1367 O O . SER A 1 174 ? -67.915 -9.256 46.843 1.00 53.72 174 SER A O 1
ATOM 1369 N N . ASP A 1 175 ? -66.238 -10.709 47.161 1.00 58.47 175 ASP A N 1
ATOM 1370 C CA . ASP A 1 175 ? -67.097 -11.806 47.666 1.00 58.47 175 ASP A CA 1
ATOM 1371 C C . ASP A 1 175 ? -66.882 -12.202 49.146 1.00 58.47 175 ASP A C 1
ATOM 1373 O O . ASP A 1 175 ? -67.349 -13.253 49.590 1.00 58.47 175 ASP A O 1
ATOM 1377 N N . LYS A 1 176 ? -66.180 -11.396 49.962 1.00 52.56 176 LYS A N 1
ATOM 1378 C CA . LYS A 1 176 ? -65.852 -11.784 51.357 1.00 52.56 176 LYS A CA 1
ATOM 1379 C C . LYS A 1 176 ? -65.981 -10.683 52.418 1.00 52.56 176 LYS A C 1
ATOM 1381 O O . LYS A 1 176 ? -65.394 -10.800 53.489 1.00 52.56 176 LYS A O 1
ATOM 1386 N N . GLU A 1 177 ? -66.788 -9.655 52.164 1.00 51.09 177 GLU A N 1
ATOM 1387 C CA . GLU A 1 177 ? -67.027 -8.539 53.097 1.00 51.09 177 GLU A CA 1
ATOM 1388 C C . GLU A 1 177 ? -68.529 -8.356 53.398 1.00 51.09 177 GLU A C 1
ATOM 1390 O O . GLU A 1 177 ? -69.101 -7.282 53.256 1.00 51.09 177 GLU A O 1
ATOM 1395 N N . THR A 1 178 ? -69.233 -9.436 53.756 1.00 51.97 178 THR A N 1
ATOM 1396 C CA . THR A 1 178 ? -70.666 -9.337 54.129 1.00 51.97 178 THR A CA 1
ATOM 1397 C C . THR A 1 178 ? -71.114 -10.323 55.215 1.00 51.97 178 THR A C 1
ATOM 1399 O O . THR A 1 178 ? -72.302 -10.435 55.495 1.00 51.97 178 THR A O 1
ATOM 1402 N N . ALA A 1 179 ? -70.182 -11.018 55.881 1.00 55.31 179 ALA A N 1
ATOM 1403 C CA . ALA A 1 179 ? -70.511 -12.091 56.833 1.00 55.31 179 ALA A CA 1
ATOM 1404 C C . ALA A 1 179 ? -69.907 -11.935 58.245 1.00 55.31 179 ALA A C 1
ATOM 1406 O O . ALA A 1 179 ? -69.997 -12.867 59.040 1.00 55.31 179 ALA A O 1
ATOM 1407 N N . GLN A 1 180 ? -69.305 -10.787 58.587 1.00 53.81 180 GLN A N 1
ATOM 1408 C CA . GLN A 1 180 ? -68.584 -10.620 59.864 1.00 53.81 180 GLN A CA 1
ATOM 1409 C C . GLN A 1 180 ? -69.195 -9.598 60.843 1.00 53.81 180 GLN A C 1
ATOM 1411 O O . GLN A 1 180 ? -68.691 -9.445 61.948 1.00 53.81 180 GLN A O 1
ATOM 1416 N N . PHE A 1 181 ? -70.326 -8.970 60.500 1.00 49.59 181 PHE A N 1
ATOM 1417 C CA . PHE A 1 181 ? -70.916 -7.860 61.271 1.00 49.59 181 PHE A CA 1
ATOM 1418 C C . PHE A 1 181 ? -72.169 -8.209 62.109 1.00 49.59 181 PHE A C 1
ATOM 1420 O O . PHE A 1 181 ? -72.928 -7.316 62.466 1.00 49.59 181 PHE A O 1
ATOM 1427 N N . GLN A 1 182 ? -72.413 -9.481 62.456 1.00 48.56 182 GLN A N 1
ATOM 1428 C CA . GLN A 1 182 ? -73.590 -9.877 63.268 1.00 48.56 182 GLN A CA 1
ATOM 1429 C C . GLN A 1 182 ? -73.290 -10.702 64.536 1.00 48.56 182 GLN A C 1
ATOM 1431 O O . GLN A 1 182 ? -74.201 -11.272 65.129 1.00 48.56 182 GLN A O 1
ATOM 1436 N N . ALA A 1 183 ? -72.039 -10.757 65.004 1.00 53.75 183 ALA A N 1
ATOM 1437 C CA . ALA A 1 183 ? -71.681 -11.527 66.207 1.00 53.75 183 ALA A CA 1
ATOM 1438 C C . ALA A 1 183 ? -71.196 -10.679 67.403 1.00 53.75 183 ALA A C 1
ATOM 1440 O O . ALA A 1 183 ? -70.917 -11.231 68.465 1.00 53.75 183 ALA A O 1
ATOM 1441 N N . GLU A 1 184 ? -71.145 -9.350 67.278 1.00 46.75 184 GLU A N 1
ATOM 1442 C CA . GLU A 1 184 ? -70.626 -8.434 68.311 1.00 46.75 184 GLU A CA 1
ATOM 1443 C C . GLU A 1 184 ? -71.740 -7.822 69.192 1.00 46.75 184 GLU A C 1
ATOM 1445 O O . GLU A 1 184 ? -71.678 -6.667 69.596 1.00 46.75 184 GLU A O 1
ATOM 1450 N N . GLU A 1 185 ? -72.791 -8.596 69.498 1.00 45.09 185 GLU A N 1
ATOM 1451 C CA . GLU A 1 185 ? -73.946 -8.136 70.300 1.00 45.09 185 GLU A CA 1
ATOM 1452 C C . GLU A 1 185 ? -74.226 -8.988 71.555 1.00 45.09 185 GLU A C 1
ATOM 1454 O O . GLU A 1 185 ? -75.316 -8.936 72.120 1.00 45.09 185 GLU A O 1
ATOM 1459 N N . LYS A 1 186 ? -73.272 -9.790 72.048 1.00 51.44 186 LYS A N 1
ATOM 1460 C CA . LYS A 1 186 ? -73.413 -10.460 73.359 1.00 51.44 186 LYS A CA 1
ATOM 1461 C C . LYS A 1 186 ? -72.090 -10.496 74.107 1.00 51.44 186 LYS A C 1
ATOM 1463 O O . LYS A 1 186 ? -71.188 -11.262 73.788 1.00 51.44 186 LYS A O 1
ATOM 1468 N N . GLY A 1 187 ? -71.989 -9.620 75.102 1.00 40.78 187 GLY A N 1
ATOM 1469 C CA . GLY A 1 187 ? -70.775 -9.401 75.866 1.00 40.78 187 GLY A CA 1
ATOM 1470 C C . GLY A 1 187 ? -70.381 -10.532 76.808 1.00 40.78 187 GLY A C 1
ATOM 1471 O O . GLY A 1 187 ? -71.211 -11.294 77.288 1.00 40.78 187 GLY A O 1
ATOM 1472 N N . VAL A 1 188 ? -69.098 -10.528 77.159 1.00 44.91 188 VAL A N 1
ATOM 1473 C CA . VAL A 1 188 ? -68.570 -11.013 78.434 1.00 44.91 188 VAL A CA 1
ATOM 1474 C C . VAL A 1 188 ? -67.435 -10.066 78.824 1.00 44.91 188 VAL A C 1
ATOM 1476 O O . VAL A 1 188 ? -66.413 -9.982 78.151 1.00 44.91 188 VAL A O 1
ATOM 1479 N N . ARG A 1 189 ? -67.644 -9.322 79.915 1.00 42.34 189 ARG A N 1
ATOM 1480 C CA . ARG A 1 189 ? -66.597 -8.598 80.643 1.00 42.34 189 ARG A CA 1
ATOM 1481 C C . ARG A 1 189 ? -65.841 -9.612 81.494 1.00 42.34 189 ARG A C 1
ATOM 1483 O O . ARG A 1 189 ? -66.470 -10.247 82.334 1.00 42.34 189 ARG A O 1
ATOM 1490 N N . VAL A 1 190 ? -64.520 -9.688 81.369 1.00 51.75 190 VAL A N 1
ATOM 1491 C CA . VAL A 1 190 ? -63.649 -10.133 82.466 1.00 51.75 190 VAL A CA 1
ATOM 1492 C C . VAL A 1 190 ? -62.443 -9.201 82.516 1.00 51.75 190 VAL A C 1
ATOM 1494 O O . VAL A 1 190 ? -61.726 -9.024 81.538 1.00 51.75 190 VAL A O 1
ATOM 1497 N N . LEU A 1 191 ? -62.305 -8.557 83.673 1.00 48.53 191 LEU A N 1
ATOM 1498 C CA . LEU A 1 191 ? -61.223 -7.675 84.093 1.00 48.53 191 LEU A CA 1
ATOM 1499 C C . LEU A 1 191 ? -60.034 -8.509 84.597 1.00 48.53 191 LEU A C 1
ATOM 1501 O O . LEU A 1 191 ? -60.247 -9.524 85.256 1.00 48.53 191 LEU A O 1
ATOM 1505 N N . GLY A 1 192 ? -58.812 -8.019 84.388 1.00 51.00 192 GLY A N 1
ATOM 1506 C CA . GLY A 1 192 ? -57.581 -8.541 85.000 1.00 51.00 192 GLY A CA 1
ATOM 1507 C C . GLY A 1 192 ? -56.515 -8.863 83.953 1.00 51.00 192 GLY A C 1
ATOM 1508 O O . GLY A 1 192 ? -56.788 -9.598 83.020 1.00 51.00 192 GLY A O 1
ATOM 1509 N N . GLY A 1 193 ? -55.285 -8.372 84.004 1.00 49.78 193 GLY A N 1
ATOM 1510 C CA . GLY A 1 193 ? -54.597 -7.505 84.947 1.00 49.78 193 GLY A CA 1
ATOM 1511 C C . GLY A 1 193 ? -53.168 -7.307 84.424 1.00 49.78 193 GLY A C 1
ATOM 1512 O O . GLY A 1 193 ? -52.568 -8.244 83.902 1.00 49.78 193 GLY A O 1
ATOM 1513 N N . ASP A 1 194 ? -52.647 -6.088 84.530 1.00 39.06 194 ASP A N 1
ATOM 1514 C CA . ASP A 1 194 ? -51.260 -5.740 84.201 1.00 39.06 194 ASP A CA 1
ATOM 1515 C C . ASP A 1 194 ? -50.261 -6.369 85.189 1.00 39.06 194 ASP A C 1
ATOM 1517 O O . ASP A 1 194 ? -50.506 -6.310 86.398 1.0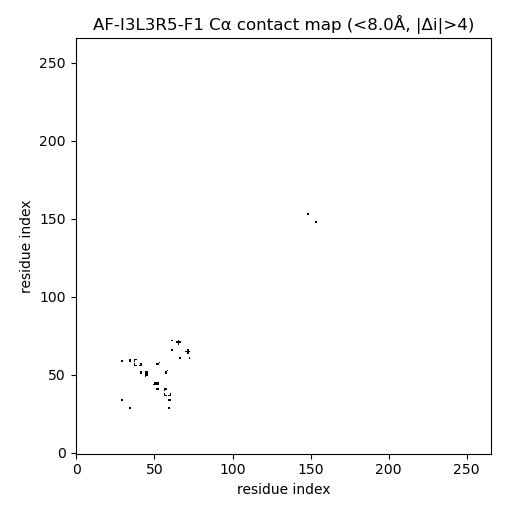0 39.06 194 ASP A O 1
ATOM 1521 N N . ARG A 1 195 ? -49.111 -6.872 84.686 1.00 44.09 195 ARG A N 1
ATOM 1522 C CA . ARG A 1 195 ? -47.726 -6.644 85.199 1.00 44.09 195 ARG A CA 1
ATOM 1523 C C . ARG A 1 195 ? -46.660 -7.616 84.631 1.00 44.09 195 ARG A C 1
ATOM 1525 O O . ARG A 1 195 ? -46.685 -8.807 84.900 1.00 44.09 195 ARG A O 1
ATOM 1532 N N . SER A 1 196 ? -45.702 -7.021 83.909 1.00 46.28 196 SER A N 1
ATOM 1533 C CA . SER A 1 196 ? -44.221 -7.090 84.017 1.00 46.28 196 SER A CA 1
ATOM 1534 C C . SER A 1 196 ? -43.390 -8.401 84.095 1.00 46.28 196 SER A C 1
ATOM 1536 O O . SER A 1 196 ? -43.591 -9.240 84.961 1.00 46.28 196 SER A O 1
ATOM 1538 N N . LEU A 1 197 ? -42.261 -8.353 83.351 1.00 48.84 197 LEU A N 1
ATOM 1539 C CA . LEU A 1 197 ? -40.869 -8.743 83.710 1.00 48.84 197 LEU A CA 1
ATOM 1540 C C . LEU A 1 197 ? -40.450 -10.228 83.787 1.00 48.84 197 LEU A C 1
ATOM 1542 O O . LEU A 1 197 ? -40.473 -10.784 84.873 1.00 48.84 197 LEU A O 1
ATOM 1546 N N . TRP A 1 198 ? -39.840 -10.760 82.713 1.00 57.94 198 TRP A N 1
ATOM 1547 C CA . TRP A 1 198 ? -38.791 -11.815 82.727 1.00 57.94 198 TRP A CA 1
ATOM 1548 C C . TRP A 1 198 ? -37.952 -11.665 81.433 1.00 57.94 198 TRP A C 1
ATOM 1550 O O . TRP A 1 198 ? -38.501 -11.801 80.348 1.00 57.94 198 TRP A O 1
ATOM 1560 N N . GLN A 1 199 ? -36.737 -11.097 81.406 1.00 49.25 199 GLN A N 1
ATOM 1561 C CA . GLN A 1 199 ? -35.426 -11.626 81.831 1.00 49.25 199 GLN A CA 1
ATOM 1562 C C . GLN A 1 199 ? -35.103 -13.062 81.371 1.00 49.25 199 GLN A C 1
ATOM 1564 O O . GLN A 1 199 ? -35.653 -14.015 81.909 1.00 49.25 199 GLN A O 1
ATOM 1569 N N . GLY A 1 200 ? -34.093 -13.179 80.493 1.00 47.59 200 GLY A N 1
ATOM 1570 C CA . GLY A 1 200 ? -33.000 -14.147 80.661 1.00 47.59 200 GLY A CA 1
ATOM 1571 C C . GLY A 1 200 ? -32.963 -15.367 79.735 1.00 47.59 200 GLY A C 1
ATOM 1572 O O . GLY A 1 200 ? -33.626 -16.364 79.993 1.00 47.59 200 GLY A O 1
ATOM 1573 N N . ALA A 1 201 ? -32.051 -15.345 78.759 1.00 49.31 201 ALA A N 1
ATOM 1574 C CA . ALA A 1 201 ? -31.411 -16.553 78.234 1.00 49.31 201 ALA A CA 1
ATOM 1575 C C . ALA A 1 201 ? -29.925 -16.262 77.949 1.00 49.31 201 ALA A C 1
ATOM 1577 O O . ALA A 1 201 ? -29.548 -15.879 76.846 1.00 49.31 201 ALA A O 1
ATOM 1578 N N . GLU A 1 202 ? -29.092 -16.429 78.980 1.00 43.34 202 GLU A N 1
ATOM 1579 C CA . GLU A 1 202 ? -27.628 -16.455 78.908 1.00 43.34 202 GLU A CA 1
ATOM 1580 C C . GLU A 1 202 ? -27.126 -17.736 79.604 1.00 43.34 202 GLU A C 1
ATOM 1582 O O . GLU A 1 202 ? -27.444 -17.972 80.772 1.00 43.34 202 GLU A O 1
ATOM 1587 N N . ARG A 1 203 ? -26.384 -18.575 78.867 1.00 43.75 203 ARG A N 1
ATOM 1588 C CA . ARG A 1 203 ? -25.404 -19.611 79.291 1.00 43.75 203 ARG A CA 1
ATOM 1589 C C . ARG A 1 203 ? -25.115 -20.475 78.055 1.00 43.75 203 ARG A C 1
ATOM 1591 O O . ARG A 1 203 ? -26.042 -21.050 77.510 1.00 43.75 203 ARG A O 1
ATOM 1598 N N . GLY A 1 204 ? -23.903 -20.670 77.554 1.00 44.12 204 GLY A N 1
ATOM 1599 C CA . GLY A 1 204 ? -22.564 -20.279 77.972 1.00 44.12 204 GLY A CA 1
ATOM 1600 C C . GLY A 1 204 ? -21.545 -21.214 77.295 1.00 44.12 204 GLY A C 1
ATOM 1601 O O . GLY A 1 204 ? -21.885 -22.355 76.994 1.00 44.12 204 GLY A O 1
ATOM 1602 N N . GLY A 1 205 ? -20.303 -20.747 77.118 1.00 41.44 205 GLY A N 1
ATOM 1603 C CA . GLY A 1 205 ? -19.112 -21.613 77.120 1.00 41.44 205 GLY A CA 1
ATOM 1604 C C . GLY A 1 205 ? -18.277 -21.716 75.833 1.00 41.44 205 GLY A C 1
ATOM 1605 O O . GLY A 1 205 ? -18.645 -22.455 74.928 1.00 41.44 205 GLY A O 1
ATOM 1606 N N . GLY A 1 206 ? -17.088 -21.089 75.853 1.00 44.09 206 GLY A N 1
ATOM 1607 C CA . GLY A 1 206 ? -15.876 -21.489 75.102 1.00 44.09 206 GLY A CA 1
ATOM 1608 C C . GLY A 1 206 ? -15.370 -20.456 74.077 1.00 44.09 206 GLY A C 1
ATOM 1609 O O . GLY A 1 206 ? -15.920 -20.391 72.988 1.00 44.09 206 GLY A O 1
ATOM 1610 N N . GLU A 1 207 ? -14.485 -19.504 74.436 1.00 43.75 207 GLU A N 1
ATOM 1611 C CA . GLU A 1 207 ? -12.999 -19.543 74.258 1.00 43.75 207 GLU A CA 1
ATOM 1612 C C . GLU A 1 207 ? -12.562 -19.651 72.773 1.00 43.75 207 GLU A C 1
ATOM 1614 O O . GLU A 1 207 ? -12.897 -20.638 72.140 1.00 43.75 207 GLU A O 1
ATOM 1619 N N . ARG A 1 208 ? -11.810 -18.759 72.093 1.00 46.19 208 ARG A N 1
ATOM 1620 C CA . ARG A 1 208 ? -10.790 -17.705 72.364 1.00 46.19 208 ARG A CA 1
ATOM 1621 C C . ARG A 1 208 ? -10.793 -16.709 71.163 1.00 46.19 208 ARG A C 1
ATOM 1623 O O . ARG A 1 208 ? -11.134 -17.137 70.067 1.00 46.19 208 ARG A O 1
ATOM 1630 N N . ARG A 1 209 ? -10.621 -15.376 71.311 1.00 40.34 209 ARG A N 1
ATOM 1631 C CA . ARG A 1 209 ? -9.350 -14.579 71.237 1.00 40.34 209 ARG A CA 1
ATOM 1632 C C . ARG A 1 209 ? -8.402 -15.062 70.112 1.00 40.34 209 ARG A C 1
ATOM 1634 O O . ARG A 1 209 ? -8.122 -16.249 70.079 1.00 40.34 209 ARG A O 1
ATOM 1641 N N . GLU A 1 210 ? -7.887 -14.281 69.161 1.00 43.25 210 GLU A N 1
ATOM 1642 C CA . GLU A 1 210 ? -7.531 -12.857 69.035 1.00 43.25 210 GLU A CA 1
ATOM 1643 C C . GLU A 1 210 ? -7.462 -12.450 67.536 1.00 43.25 210 GLU A C 1
ATOM 1645 O O . GLU A 1 210 ? -7.309 -13.309 66.676 1.00 43.25 210 GLU A O 1
ATOM 1650 N N . ASP A 1 211 ? -7.523 -11.136 67.277 1.00 40.97 211 ASP A N 1
ATOM 1651 C CA . ASP A 1 211 ? -6.911 -10.391 66.158 1.00 40.97 211 ASP A CA 1
ATOM 1652 C C . ASP A 1 211 ? -7.269 -10.724 64.688 1.00 40.97 211 ASP A C 1
ATOM 1654 O O . ASP A 1 211 ? -6.826 -11.708 64.111 1.00 40.97 211 ASP A O 1
ATOM 1658 N N . LEU A 1 212 ? -7.988 -9.817 64.007 1.00 52.03 212 LEU A N 1
ATOM 1659 C CA . LEU A 1 212 ? -7.429 -8.821 63.065 1.00 52.03 212 LEU A CA 1
ATOM 1660 C C . LEU A 1 212 ? -8.533 -8.184 62.178 1.00 52.03 212 LEU A C 1
ATOM 1662 O O . LEU A 1 212 ? -9.514 -8.843 61.837 1.00 52.03 212 LEU A O 1
ATOM 1666 N N . PRO A 1 213 ? -8.388 -6.905 61.770 1.00 42.69 213 PRO A N 1
ATOM 1667 C CA . PRO A 1 213 ? -9.462 -6.091 61.201 1.00 42.69 213 PRO A CA 1
ATOM 1668 C C . PRO A 1 213 ? -9.308 -5.951 59.684 1.00 42.69 213 PRO A C 1
ATOM 1670 O O . PRO A 1 213 ? -8.372 -5.294 59.252 1.00 42.69 213 PRO A O 1
ATOM 1673 N N . HIS A 1 214 ? -10.187 -6.509 58.849 1.00 48.78 214 HIS A N 1
ATOM 1674 C CA . HIS A 1 214 ? -10.114 -6.239 57.405 1.00 48.78 214 HIS A CA 1
ATOM 1675 C C . HIS A 1 214 ? -11.476 -5.863 56.827 1.00 48.78 214 HIS A C 1
ATOM 1677 O O . HIS A 1 214 ? -12.324 -6.693 56.511 1.00 48.78 214 HIS A O 1
ATOM 1683 N N . HIS A 1 215 ? -11.639 -4.545 56.710 1.00 41.38 215 HIS A N 1
ATOM 1684 C CA . HIS A 1 215 ? -12.558 -3.870 55.812 1.00 41.38 215 HIS A CA 1
ATOM 1685 C C . HIS A 1 215 ? -12.572 -4.539 54.434 1.00 41.38 215 HIS A C 1
ATOM 1687 O O . HIS A 1 215 ? -11.647 -4.366 53.643 1.00 41.38 215 HIS A O 1
ATOM 1693 N N . HIS A 1 216 ? -13.672 -5.205 54.096 1.00 50.44 216 HIS A N 1
ATOM 1694 C CA . HIS A 1 216 ? -14.052 -5.363 52.699 1.00 50.44 216 HIS A CA 1
ATOM 1695 C C . HIS A 1 216 ? -14.831 -4.120 52.273 1.00 50.44 216 HIS A C 1
ATOM 1697 O O . HIS A 1 216 ? -16.059 -4.069 52.299 1.00 50.44 216 HIS A O 1
ATOM 1703 N N . HIS A 1 217 ? -14.076 -3.079 51.914 1.00 46.47 217 HIS A N 1
ATOM 1704 C CA . HIS A 1 217 ? -14.576 -2.046 51.023 1.00 46.47 217 HIS A CA 1
ATOM 1705 C C . HIS A 1 217 ? -14.842 -2.693 49.665 1.00 46.47 217 HIS A C 1
ATOM 1707 O O . HIS A 1 217 ? -13.923 -2.976 48.898 1.00 46.47 217 HIS A O 1
ATOM 1713 N N . HIS A 1 218 ? -16.119 -2.908 49.365 1.00 50.44 218 HIS A N 1
ATOM 1714 C CA . HIS A 1 218 ? -16.562 -2.927 47.985 1.00 50.44 218 HIS A CA 1
ATOM 1715 C C . HIS A 1 218 ? -16.345 -1.518 47.437 1.00 50.44 218 HIS A C 1
ATOM 1717 O O . HIS A 1 218 ? -17.110 -0.598 47.727 1.00 50.44 218 HIS A O 1
ATOM 1723 N N . HIS A 1 219 ? -15.249 -1.347 46.700 1.00 46.44 219 HIS A N 1
ATOM 1724 C CA . HIS A 1 219 ? -15.079 -0.220 45.801 1.00 46.44 219 HIS A CA 1
ATOM 1725 C C . HIS A 1 219 ? -16.261 -0.224 44.829 1.00 46.44 219 HIS A C 1
ATOM 1727 O O . HIS A 1 219 ? -16.294 -0.995 43.873 1.00 46.44 219 HIS A O 1
ATOM 1733 N N . HIS A 1 220 ? -17.236 0.642 45.089 1.00 47.94 220 HIS A N 1
ATOM 1734 C CA . HIS A 1 220 ? -18.040 1.215 44.027 1.00 47.94 220 HIS A CA 1
ATOM 1735 C C . HIS A 1 220 ? -17.068 1.967 43.115 1.00 47.94 220 HIS A C 1
ATOM 1737 O O . HIS A 1 220 ? -16.509 2.990 43.515 1.00 47.94 220 HIS A O 1
ATOM 1743 N N . GLN A 1 221 ? -16.813 1.428 41.923 1.00 53.25 221 GLN A N 1
ATOM 1744 C CA . GLN A 1 221 ? -16.288 2.249 40.841 1.00 53.25 221 GLN A CA 1
ATOM 1745 C C . GLN A 1 221 ? -17.308 3.358 40.544 1.00 53.25 221 GLN A C 1
ATOM 1747 O O . GLN A 1 221 ? -18.511 3.079 40.513 1.00 53.25 221 GLN A O 1
ATOM 1752 N N . PRO A 1 222 ? -16.868 4.604 40.326 1.00 52.16 222 PRO A N 1
ATOM 1753 C CA . PRO A 1 222 ? -17.729 5.615 39.748 1.00 52.16 222 PRO A CA 1
ATOM 1754 C C . PRO A 1 222 ? -17.923 5.280 38.260 1.00 52.16 222 PRO A C 1
ATOM 1756 O O . PRO A 1 222 ? -17.009 5.434 37.461 1.00 52.16 222 PRO A O 1
ATOM 1759 N N . GLU A 1 223 ? -19.122 4.850 37.869 1.00 48.03 223 GLU A N 1
ATOM 1760 C CA . GLU A 1 223 ? -19.562 4.646 36.471 1.00 48.03 223 GLU A CA 1
ATOM 1761 C C . GLU A 1 223 ? -19.676 5.970 35.664 1.00 48.03 223 GLU A C 1
ATOM 1763 O O . GLU A 1 223 ? -20.551 6.137 34.816 1.00 48.03 223 GLU A O 1
ATOM 1768 N N . ALA A 1 224 ? -18.805 6.948 35.927 1.00 53.53 224 ALA A N 1
ATOM 1769 C CA . ALA A 1 224 ? -18.839 8.278 35.315 1.00 53.53 224 ALA A CA 1
ATOM 1770 C C . ALA A 1 224 ? -17.787 8.495 34.205 1.00 53.53 224 ALA A C 1
ATOM 1772 O O . ALA A 1 224 ? -17.921 9.446 33.440 1.00 53.53 224 ALA A O 1
ATOM 1773 N N . GLU A 1 225 ? -16.790 7.615 34.054 1.00 52.94 225 GLU A N 1
ATOM 1774 C CA . GLU A 1 225 ? -15.690 7.788 33.085 1.00 52.94 225 GLU A CA 1
ATOM 1775 C C . GLU A 1 225 ? -15.961 7.424 31.600 1.00 52.94 225 GLU A C 1
ATOM 1777 O O . GLU A 1 225 ? -15.282 8.000 30.751 1.00 52.94 225 GLU A O 1
ATOM 1782 N N . PRO A 1 226 ? -16.957 6.605 31.180 1.00 59.31 226 PRO A N 1
ATOM 1783 C CA . PRO A 1 226 ? -17.045 6.215 29.764 1.00 59.31 226 PRO A CA 1
ATOM 1784 C C . PRO A 1 226 ? -17.557 7.330 28.836 1.00 59.31 226 PRO A C 1
ATOM 1786 O O . PRO A 1 226 ? -17.453 7.216 27.616 1.00 59.31 226 PRO A O 1
ATOM 1789 N N . ARG A 1 227 ? -18.149 8.405 29.378 1.00 59.75 227 ARG A N 1
ATOM 1790 C CA . ARG A 1 227 ? -18.631 9.536 28.564 1.00 59.75 227 ARG A CA 1
ATOM 1791 C C . ARG A 1 227 ? -17.519 10.519 28.213 1.00 59.75 227 ARG A C 1
ATOM 1793 O O . ARG A 1 227 ? -17.512 11.010 27.092 1.00 59.75 227 ARG A O 1
ATOM 1800 N N . GLN A 1 228 ? -16.591 10.755 29.138 1.00 70.62 228 GLN A N 1
ATOM 1801 C CA . GLN A 1 228 ? -15.514 11.723 28.952 1.00 70.62 228 GLN A CA 1
ATOM 1802 C C . GLN A 1 228 ? -14.451 11.199 27.976 1.00 70.62 228 GLN A C 1
ATOM 1804 O O . GLN A 1 228 ? -14.061 11.921 27.067 1.00 70.62 228 GLN A O 1
ATOM 1809 N N . GLU A 1 229 ? -14.075 9.916 28.063 1.00 70.00 229 GLU A N 1
ATOM 1810 C CA . GLU A 1 229 ? -13.150 9.300 27.095 1.00 70.00 229 GLU A CA 1
ATOM 1811 C C . GLU A 1 229 ? -13.714 9.291 25.667 1.00 70.00 229 GLU A C 1
ATOM 1813 O O . GLU A 1 229 ? -12.979 9.491 24.701 1.00 70.00 229 GLU A O 1
ATOM 1818 N N . LYS A 1 230 ? -15.032 9.091 25.516 1.00 75.81 230 LYS A N 1
ATOM 1819 C CA . LYS A 1 230 ? -15.694 9.124 24.206 1.00 75.81 230 LYS A CA 1
ATOM 1820 C C . LYS A 1 230 ? -15.729 10.537 23.615 1.00 75.81 230 LYS A C 1
ATOM 1822 O O . LYS A 1 230 ? -15.581 10.682 22.407 1.00 75.81 230 LYS A O 1
ATOM 1827 N N . GLU A 1 231 ? -15.929 11.553 24.450 1.00 77.50 231 GLU A N 1
ATOM 1828 C CA . GLU A 1 231 ? -15.906 12.958 24.031 1.00 77.50 231 GLU A CA 1
ATOM 1829 C C . GLU A 1 231 ? -14.490 13.385 23.615 1.00 77.50 231 GLU A C 1
ATOM 1831 O O . GLU A 1 231 ? -14.320 13.923 22.526 1.00 77.50 231 GLU A O 1
ATOM 1836 N N . GLU A 1 232 ? -13.460 13.023 24.389 1.00 81.75 232 GLU A N 1
ATOM 1837 C CA . GLU A 1 232 ? -12.058 13.281 24.026 1.00 81.75 232 GLU A CA 1
ATOM 1838 C C . GLU A 1 232 ? -11.620 12.526 22.760 1.00 81.75 232 GLU A C 1
ATOM 1840 O O . GLU A 1 232 ? -10.845 13.051 21.959 1.00 81.75 232 GLU A O 1
ATOM 1845 N N . ALA A 1 233 ? -12.095 11.291 22.561 1.00 85.00 233 ALA A N 1
ATOM 1846 C CA . ALA A 1 233 ? -11.846 10.544 21.329 1.00 85.00 233 ALA A CA 1
ATOM 1847 C C . ALA A 1 233 ? -12.520 11.215 20.121 1.00 85.00 233 ALA A C 1
ATOM 1849 O O . ALA A 1 233 ? -11.889 11.345 19.074 1.00 85.00 233 ALA A O 1
ATOM 1850 N N . SER A 1 234 ? -13.755 11.699 20.289 1.00 84.44 234 SER A N 1
ATOM 1851 C CA . SER A 1 234 ? -14.496 12.419 19.248 1.00 84.44 234 SER A CA 1
ATOM 1852 C C . SER A 1 234 ? -13.845 13.759 18.889 1.00 84.44 234 SER A C 1
ATOM 1854 O O . SER A 1 234 ? -13.767 14.089 17.712 1.00 84.44 234 SER A O 1
ATOM 1856 N N . GLU A 1 235 ? -13.340 14.517 19.869 1.00 87.88 235 GLU A N 1
ATOM 1857 C CA . GLU A 1 235 ? -12.635 15.787 19.627 1.00 87.88 235 GLU A CA 1
ATOM 1858 C C . GLU A 1 235 ? -11.309 15.563 18.875 1.00 87.88 235 GLU A C 1
ATOM 1860 O O . GLU A 1 235 ? -10.933 16.336 17.990 1.00 87.88 235 GLU A O 1
ATOM 1865 N N . ARG A 1 236 ? -10.587 14.477 19.191 1.00 90.19 236 ARG A N 1
ATOM 1866 C CA . ARG A 1 236 ? -9.372 14.094 18.451 1.00 90.19 236 ARG A CA 1
ATOM 1867 C C . ARG A 1 236 ? -9.684 13.712 17.008 1.00 90.19 236 ARG A C 1
ATOM 1869 O O . ARG A 1 236 ? -8.954 14.141 16.120 1.00 90.19 236 ARG A O 1
ATOM 1876 N N . GLU A 1 237 ? -10.746 12.941 16.792 1.00 91.06 237 GLU A N 1
ATOM 1877 C CA . GLU A 1 237 ? -11.200 12.544 15.458 1.00 91.06 237 GLU A CA 1
ATOM 1878 C C . GLU A 1 237 ? -11.616 13.766 14.626 1.00 91.06 237 GLU A C 1
ATOM 1880 O O . GLU A 1 237 ? -11.159 13.910 13.496 1.00 91.06 237 GLU A O 1
ATOM 1885 N N . GLU A 1 238 ? -12.379 14.703 15.199 1.00 92.38 238 GLU A N 1
ATOM 1886 C CA . GLU A 1 238 ? -12.761 15.957 14.530 1.00 92.38 238 GLU A CA 1
ATOM 1887 C C . GLU A 1 238 ? -11.523 16.754 14.088 1.00 92.38 238 GLU A C 1
ATOM 1889 O O . GLU A 1 238 ? -11.425 17.183 12.938 1.00 92.38 238 GLU A O 1
ATOM 1894 N N . LYS A 1 239 ? -10.510 16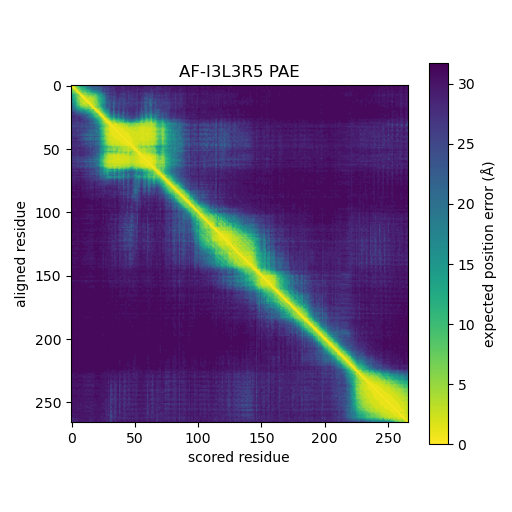.850 14.955 1.00 95.56 239 LYS A N 1
ATOM 1895 C CA . LYS A 1 239 ? -9.243 17.517 14.632 1.00 95.56 239 LYS A CA 1
ATOM 1896 C C . LYS A 1 239 ? -8.439 16.804 13.538 1.00 95.56 239 LYS A C 1
ATOM 1898 O O . LYS A 1 239 ? -7.743 17.465 12.765 1.00 95.56 239 LYS A O 1
ATOM 1903 N N . GLU A 1 240 ? -8.466 15.474 13.489 1.00 94.88 240 GLU A N 1
ATOM 1904 C CA . GLU A 1 240 ? -7.829 14.704 12.413 1.00 94.88 240 GLU A CA 1
ATOM 1905 C C . GLU A 1 240 ? -8.562 14.903 11.084 1.00 94.88 240 GLU A C 1
ATOM 1907 O O . GLU A 1 240 ? -7.914 15.106 10.055 1.00 94.88 240 GLU A O 1
ATOM 1912 N N . VAL A 1 241 ? -9.897 14.933 11.110 1.00 95.75 241 VAL A N 1
ATOM 1913 C CA . VAL A 1 241 ? -10.718 15.243 9.937 1.00 95.75 241 VAL A CA 1
ATOM 1914 C C . VAL A 1 241 ? -10.387 16.639 9.417 1.00 95.75 241 VAL A C 1
ATOM 1916 O O . VAL A 1 241 ? -10.027 16.755 8.249 1.00 95.75 241 VAL A O 1
ATOM 1919 N N . GLU A 1 242 ? -10.381 17.673 10.265 1.00 94.69 242 GLU A N 1
ATOM 1920 C CA . GLU A 1 242 ? -10.008 19.041 9.867 1.00 94.69 242 GLU A CA 1
ATOM 1921 C C . GLU A 1 242 ? -8.616 19.110 9.209 1.00 94.69 242 GLU A C 1
ATOM 1923 O O . GLU A 1 242 ? -8.421 19.800 8.203 1.00 94.69 242 GLU A O 1
ATOM 1928 N N . GLN A 1 243 ? -7.634 18.368 9.736 1.00 96.44 243 GLN A N 1
ATOM 1929 C CA . GLN A 1 243 ? -6.291 18.296 9.148 1.00 96.44 243 GLN A CA 1
ATOM 1930 C C . GLN A 1 243 ? -6.295 17.634 7.766 1.00 96.44 243 GLN A C 1
ATOM 1932 O O . GLN A 1 243 ? -5.614 18.110 6.852 1.00 96.44 243 GLN A O 1
ATOM 1937 N N . LEU A 1 244 ? -7.056 16.551 7.597 1.00 97.88 244 LEU A N 1
ATOM 1938 C CA . LEU A 1 244 ? -7.201 15.869 6.313 1.00 97.88 244 LEU A CA 1
ATOM 1939 C C . LEU A 1 244 ? -7.939 16.738 5.290 1.00 97.88 244 LEU A C 1
ATOM 1941 O O . LEU A 1 244 ? -7.543 16.767 4.123 1.00 97.88 244 LEU A O 1
ATOM 1945 N N . GLU A 1 245 ? -8.963 17.484 5.711 1.00 96.12 245 GLU A N 1
ATOM 1946 C CA . GLU A 1 245 ? -9.666 18.428 4.841 1.00 96.12 245 GLU A CA 1
ATOM 1947 C C . GLU A 1 245 ? -8.723 19.518 4.333 1.00 96.12 245 GLU A C 1
ATOM 1949 O O . GLU A 1 245 ? -8.684 19.780 3.129 1.00 96.12 245 GLU A O 1
ATOM 1954 N N . HIS A 1 246 ? -7.901 20.081 5.223 1.00 97.12 246 HIS A N 1
ATOM 1955 C CA . HIS A 1 246 ? -6.912 21.090 4.861 1.00 97.12 246 HIS A CA 1
ATOM 1956 C C . HIS A 1 246 ? -5.876 20.561 3.856 1.00 97.12 246 HIS A C 1
ATOM 1958 O O . HIS A 1 246 ? -5.584 21.218 2.856 1.00 97.12 246 HIS A O 1
ATOM 1964 N N . LEU A 1 247 ? -5.350 19.349 4.073 1.00 97.75 247 LEU A N 1
ATOM 1965 C CA . LEU A 1 247 ? -4.415 18.715 3.136 1.00 97.75 247 LEU A CA 1
ATOM 1966 C C . LEU A 1 247 ? -5.052 18.460 1.765 1.00 97.75 247 LEU A C 1
ATOM 1968 O O . LEU A 1 247 ? -4.407 18.651 0.733 1.00 97.75 247 LEU A O 1
ATOM 1972 N N . ARG A 1 248 ? -6.320 18.046 1.743 1.00 97.50 248 ARG A N 1
ATOM 1973 C CA . ARG A 1 248 ? -7.094 17.816 0.517 1.00 97.50 248 ARG A CA 1
ATOM 1974 C C . ARG A 1 248 ? -7.304 19.115 -0.265 1.00 97.50 248 ARG A C 1
ATOM 1976 O O . ARG A 1 248 ? -7.164 19.104 -1.489 1.00 97.50 248 ARG A O 1
ATOM 1983 N N . ASP A 1 249 ? -7.552 20.229 0.416 1.00 97.31 249 ASP A N 1
ATOM 1984 C CA . ASP A 1 249 ? -7.671 21.548 -0.215 1.00 97.31 249 ASP A CA 1
ATOM 1985 C C . ASP A 1 249 ? -6.334 22.054 -0.780 1.00 97.31 249 ASP A C 1
ATOM 1987 O O . ASP A 1 249 ? -6.289 22.553 -1.909 1.00 97.31 249 ASP A O 1
ATOM 1991 N N . GLU A 1 250 ? -5.225 21.865 -0.059 1.00 97.44 250 GLU A N 1
ATOM 1992 C CA . GLU A 1 250 ? -3.886 22.205 -0.559 1.00 97.44 250 GLU A CA 1
ATOM 1993 C C . GLU A 1 250 ? -3.502 21.354 -1.782 1.00 97.44 250 GLU A C 1
ATOM 1995 O O . GLU A 1 250 ? -3.038 21.888 -2.792 1.00 97.44 250 GLU A O 1
ATOM 2000 N N . LEU A 1 251 ? -3.768 20.042 -1.757 1.00 98.00 251 LEU A N 1
ATOM 2001 C CA . LEU A 1 251 ? -3.546 19.161 -2.910 1.00 98.00 251 LEU A CA 1
ATOM 2002 C C . LEU A 1 251 ? -4.393 19.569 -4.119 1.00 98.00 251 LEU A C 1
ATOM 2004 O O . LEU A 1 251 ? -3.901 19.568 -5.253 1.00 98.00 251 LEU A O 1
ATOM 2008 N N . LYS A 1 252 ? -5.651 19.957 -3.892 1.00 97.50 252 LYS A N 1
ATOM 20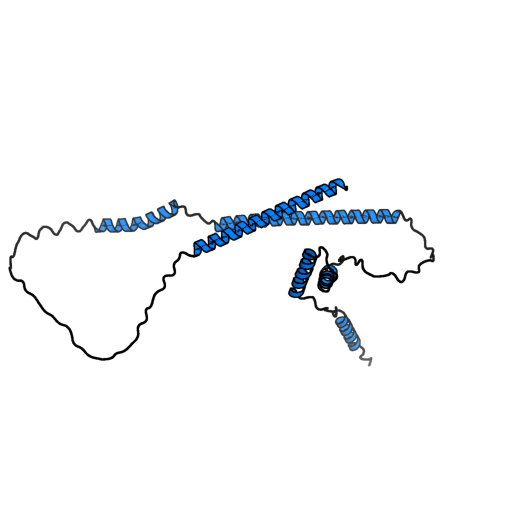09 C CA . LYS A 1 252 ? -6.532 20.465 -4.946 1.00 97.50 252 LYS A CA 1
ATOM 2010 C C . LYS A 1 252 ? -5.958 21.734 -5.574 1.00 97.50 252 LYS A C 1
ATOM 2012 O O . LYS A 1 252 ? -5.861 21.808 -6.796 1.00 97.50 252 LYS A O 1
ATOM 2017 N N . LYS A 1 253 ? -5.495 22.681 -4.758 1.00 97.56 253 LYS A N 1
ATOM 2018 C CA . LYS A 1 253 ? -4.864 23.923 -5.221 1.00 97.56 253 LYS A CA 1
ATOM 2019 C C . LYS A 1 253 ? -3.594 23.661 -6.035 1.00 97.56 253 LYS A C 1
ATOM 2021 O O . LYS A 1 253 ? -3.431 24.244 -7.105 1.00 97.56 253 LYS A O 1
ATOM 2026 N N . VAL A 1 254 ? -2.717 22.761 -5.583 1.00 97.06 254 VAL A N 1
ATOM 2027 C CA . VAL A 1 254 ? -1.517 22.366 -6.345 1.00 97.06 254 VAL A CA 1
ATOM 2028 C C . VAL A 1 254 ? -1.913 21.765 -7.695 1.00 97.06 254 VAL A C 1
ATOM 2030 O O . VAL A 1 254 ? -1.372 22.158 -8.727 1.00 97.06 254 VAL A O 1
ATOM 2033 N N . THR A 1 255 ? -2.910 20.882 -7.710 1.00 95.25 255 THR A N 1
ATOM 2034 C CA . THR A 1 255 ? -3.392 20.236 -8.940 1.00 95.25 255 THR A CA 1
ATOM 2035 C C . THR A 1 255 ? -4.008 21.242 -9.918 1.00 95.25 255 THR A C 1
ATOM 2037 O O . THR A 1 255 ? -3.740 21.173 -11.117 1.00 95.25 255 THR A O 1
ATOM 2040 N N . GLU A 1 256 ? -4.779 22.217 -9.426 1.00 95.00 256 GLU A N 1
ATOM 2041 C CA . GLU A 1 256 ? -5.321 23.315 -10.237 1.00 95.00 256 GLU A CA 1
ATOM 2042 C C . GLU A 1 256 ? -4.197 24.167 -10.843 1.00 95.00 256 GLU A C 1
ATOM 2044 O O . GLU A 1 256 ? -4.189 24.392 -12.054 1.00 95.00 256 GLU A O 1
ATOM 2049 N N . THR A 1 257 ? -3.196 24.564 -10.047 1.00 95.19 257 THR A N 1
ATOM 2050 C CA . THR A 1 257 ? -2.052 25.343 -10.557 1.00 95.19 257 THR A CA 1
ATOM 2051 C C . THR A 1 257 ? -1.218 24.575 -11.582 1.00 95.19 257 THR A C 1
ATOM 2053 O O . THR A 1 257 ? -0.801 25.156 -12.585 1.00 95.19 257 THR A O 1
ATOM 2056 N N . LEU A 1 258 ? -1.023 23.267 -11.388 1.00 95.50 258 LEU A N 1
ATOM 2057 C CA . LEU A 1 258 ? -0.341 22.408 -12.354 1.00 95.50 258 LEU A CA 1
ATOM 2058 C C . LEU A 1 258 ? -1.140 22.312 -13.662 1.00 95.50 258 LEU A C 1
ATOM 2060 O O . LEU A 1 258 ? -0.577 22.442 -14.748 1.00 95.50 258 LEU A O 1
ATOM 2064 N N . GLY A 1 259 ? -2.463 22.155 -13.568 1.00 93.81 259 GLY A N 1
ATOM 2065 C CA . GLY A 1 259 ? -3.354 22.155 -14.727 1.00 93.81 259 GLY A CA 1
ATOM 2066 C C . GLY A 1 259 ? -3.328 23.479 -15.499 1.00 93.81 259 GLY A C 1
ATOM 2067 O O . GLY A 1 259 ? -3.347 23.476 -16.730 1.00 93.81 259 GLY A O 1
ATOM 2068 N N . GLU A 1 260 ? -3.243 24.614 -14.803 1.00 93.38 260 GLU A N 1
ATOM 2069 C CA . GLU A 1 260 ? -3.071 25.927 -15.432 1.00 93.38 260 GLU A CA 1
ATOM 2070 C C . GLU A 1 260 ? -1.705 26.093 -16.107 1.00 93.38 260 GLU A C 1
ATOM 2072 O O . GLU A 1 260 ? -1.641 26.677 -17.190 1.00 93.38 260 GLU A O 1
ATOM 2077 N N . GLN A 1 261 ? -0.623 25.591 -15.502 1.00 90.31 261 GLN A N 1
ATOM 2078 C CA . GLN A 1 261 ? 0.719 25.634 -16.095 1.00 90.31 261 GLN A CA 1
ATOM 2079 C C . GLN A 1 261 ? 0.790 24.810 -17.382 1.00 90.31 261 GLN A C 1
ATOM 2081 O O . GLN A 1 261 ? 1.228 25.328 -18.408 1.00 90.31 261 GLN A O 1
ATOM 2086 N N . LEU A 1 262 ? 0.256 23.587 -17.372 1.00 92.38 262 LEU A N 1
ATOM 2087 C CA . LEU A 1 262 ? 0.217 22.726 -18.557 1.00 92.38 262 LEU A CA 1
ATOM 2088 C C . LEU A 1 262 ? -0.575 23.355 -19.716 1.00 92.38 262 LEU A C 1
ATOM 2090 O O . LEU A 1 262 ? -0.175 23.234 -20.868 1.00 92.38 262 LEU A O 1
ATOM 2094 N N . ARG A 1 263 ? -1.660 24.092 -19.430 1.00 90.81 263 ARG A N 1
ATOM 2095 C CA . ARG A 1 263 ? -2.426 24.839 -20.452 1.00 90.81 263 ARG A CA 1
ATOM 2096 C C . ARG A 1 263 ? -1.695 26.056 -21.024 1.00 90.81 263 ARG A C 1
ATOM 2098 O O . ARG A 1 263 ? -2.135 26.583 -22.039 1.00 90.81 263 ARG A O 1
ATOM 2105 N N . ARG A 1 264 ? -0.661 26.565 -20.347 1.00 87.81 264 ARG A N 1
ATOM 2106 C CA . ARG A 1 264 ? 0.172 27.675 -20.843 1.00 87.81 264 ARG A CA 1
ATOM 2107 C C . ARG A 1 264 ? 1.362 27.181 -21.663 1.00 87.81 264 A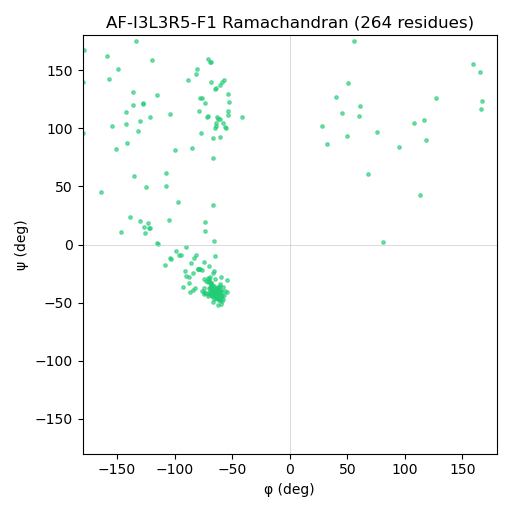RG A C 1
ATOM 2109 O O . ARG A 1 264 ? 1.864 27.949 -22.478 1.00 87.81 264 ARG A O 1
ATOM 2116 N N . GLU A 1 265 ? 1.830 25.961 -21.404 1.00 80.75 265 GLU A N 1
ATOM 2117 C CA . GLU A 1 265 ? 2.985 25.358 -22.083 1.00 80.75 265 GLU A CA 1
ATOM 2118 C C . GLU A 1 265 ? 2.618 24.545 -23.336 1.00 80.75 265 GLU A C 1
ATOM 2120 O O . GLU A 1 265 ? 3.477 24.385 -24.203 1.00 80.75 265 GLU A O 1
ATOM 2125 N N . GLY A 1 266 ? 1.374 24.061 -23.447 1.00 66.31 266 GLY A N 1
ATOM 2126 C CA . GLY A 1 266 ? 0.831 23.421 -24.658 1.00 66.31 266 GLY A CA 1
ATOM 2127 C C . GLY A 1 266 ? 0.226 24.411 -25.645 1.00 66.31 266 GLY A C 1
ATOM 2128 O O . GLY A 1 266 ? 0.456 24.228 -26.861 1.00 66.31 266 GLY A O 1
#

Solvent-accessible surface area (backbone atoms only — not comparable to full-atom values): 17322 Å² total; per-residue (Å²): 141,80,81,95,74,65,70,68,57,59,49,52,52,49,53,50,58,63,62,67,74,72,73,73,84,79,64,82,72,79,50,74,68,56,51,52,50,28,50,52,51,48,53,49,37,29,74,74,72,73,46,79,66,96,44,72,42,51,52,50,50,46,48,55,60,29,70,72,38,104,82,36,68,85,71,91,65,92,84,68,102,64,91,77,94,76,90,72,90,78,92,72,81,83,70,65,80,59,62,62,51,57,54,50,52,52,51,51,52,52,51,50,53,53,50,52,56,50,51,52,51,53,53,53,50,49,54,53,50,52,52,52,52,51,53,53,48,51,52,48,51,57,62,70,57,53,87,72,76,44,75,67,56,55,50,51,57,50,50,65,68,49,54,67,57,56,59,60,53,60,70,71,70,76,82,80,87,84,83,81,88,84,74,91,82,74,89,80,92,80,88,85,80,91,82,87,90,82,85,89,92,85,86,85,89,82,90,79,90,80,90,84,90,78,86,80,75,77,77,76,72,76,93,68,57,75,60,56,58,51,49,56,50,51,54,52,49,52,54,50,50,54,52,51,51,52,52,51,53,52,52,50,51,51,50,51,53,51,55,54,49,53,68,73,76,107

Sequence (266 aa):
MPPRGPASELLLLRLLLLGAATAAPLAPRPSKEELTRCLAEVVTEVLTVGQVQRGPCTALLHKELCGTEPHGCASTEEKGLLLGDFKKQEAGKMRSSQEVRDEEEEEVAERTHKSEVQEQAIRMQGHRQLHQEEDEEEEKEERKRGPMETFEDLWQRHLENGGDLQKRVAEKASDKETAQFQAEEKGVRVLGGDRSLWQGAERGGGERREDLPHHHHHHHQPEAEPRQEKEEASEREEKEVEQLEHLRDELKKVTETLGEQLRREG